Protein AF-S9PR96-F1 (afdb_monomer_lite)

InterPro domains:
  IPR018858 Protein of unknown function DUF2458 [PF10454] (57-186)

Sequence (207 aa):
MDETVAKLLRELEGSSNSFSTTKETSNDKNSSKTFTTELESSINNQKAAQELAFIESIQSYPAALRYVFSLQAKNPERLRKVKKLKAMQERQERDWFMERQRLIHHHQSKNKIKSLLTPLSTSRNHASSVDLPPSTDVNTLSEGDRELQEALSEFDKKIVLLTERMYSDQRKALSDMHIPLFLIPSSEPLTEEQSKLIQLLQDLFNE

Secondary structure (DSSP, 8-state):
--HHHHHHHHHHTTS---------------------TTHHHHHHHHHHHHHHHHHHH--SHHHHHHHHHHHHHH-HHHHHHHHHHHHHHHHHHHHHHHHHHHHHHHHHHHHHHHHHHHHHHHHTT-SS--------------HHHHHHHHHHHHHHHHHHHHHHHHHHHHHHHHHHTT-TTSSS---SSPPHHHHHHHHHHHHHT--

Structure (mmCIF, N/CA/C/O backbone):
data_AF-S9PR96-F1
#
_entry.id   AF-S9PR96-F1
#
loop_
_atom_site.group_PDB
_atom_site.id
_atom_site.type_symbol
_atom_site.label_atom_id
_atom_site.label_alt_id
_atom_site.label_comp_id
_atom_site.label_asym_id
_atom_site.label_entity_id
_atom_site.label_seq_id
_atom_site.pdbx_PDB_ins_code
_atom_site.Cartn_x
_atom_site.Cartn_y
_atom_site.Cartn_z
_atom_site.occupancy
_atom_site.B_iso_or_equiv
_atom_site.auth_seq_id
_atom_site.auth_comp_id
_atom_site.auth_asym_id
_atom_site.auth_atom_id
_atom_site.pdbx_PDB_model_num
ATOM 1 N N . MET A 1 1 ? 17.338 2.176 34.580 1.00 49.56 1 MET A N 1
ATOM 2 C CA . MET A 1 1 ? 15.955 2.088 35.086 1.00 49.56 1 MET A CA 1
ATOM 3 C C . MET A 1 1 ? 15.606 3.470 35.571 1.00 49.56 1 MET A C 1
ATOM 5 O O . MET A 1 1 ? 16.217 3.927 36.528 1.00 49.56 1 MET A O 1
ATOM 9 N N . ASP A 1 2 ? 14.746 4.149 34.824 1.00 57.69 2 ASP A N 1
ATOM 10 C CA . ASP A 1 2 ? 14.516 5.580 34.981 1.00 57.69 2 ASP A CA 1
ATOM 11 C C . ASP A 1 2 ? 13.725 5.862 36.260 1.00 57.69 2 ASP A C 1
ATOM 13 O O . ASP A 1 2 ? 12.694 5.241 36.529 1.00 57.69 2 ASP A O 1
ATOM 17 N N . GLU A 1 3 ? 14.225 6.803 37.064 1.00 62.91 3 GLU A N 1
ATOM 18 C CA . GLU A 1 3 ? 13.653 7.205 38.358 1.00 62.91 3 GLU A CA 1
ATOM 19 C C . GLU A 1 3 ? 12.184 7.650 38.253 1.00 62.91 3 GLU A C 1
ATOM 21 O O . GLU A 1 3 ? 11.434 7.599 39.228 1.00 62.91 3 GLU A O 1
ATOM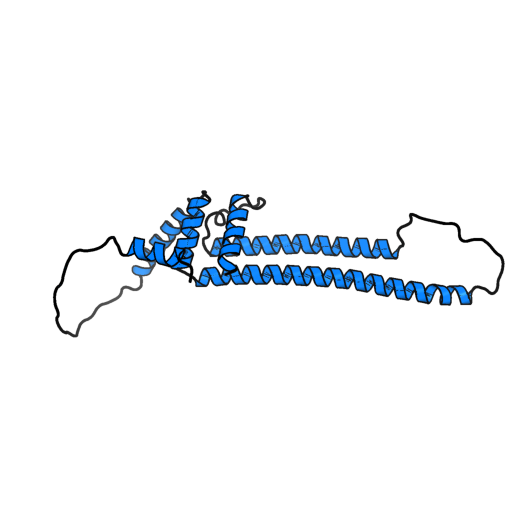 26 N N . THR A 1 4 ? 11.749 8.029 37.052 1.00 69.06 4 THR A N 1
ATOM 27 C CA . THR A 1 4 ? 10.370 8.389 36.712 1.00 69.06 4 THR A CA 1
ATOM 28 C C . THR A 1 4 ? 9.408 7.207 36.831 1.00 69.06 4 THR A C 1
ATOM 30 O O . THR A 1 4 ? 8.313 7.364 37.371 1.00 69.06 4 THR A O 1
ATOM 33 N N . VAL A 1 5 ? 9.827 6.007 36.417 1.00 67.88 5 VAL A N 1
ATOM 34 C CA . VAL A 1 5 ? 9.011 4.783 36.495 1.00 67.88 5 VAL A CA 1
ATOM 35 C C . VAL A 1 5 ? 8.870 4.324 37.947 1.00 67.88 5 VAL A C 1
ATOM 37 O O . VAL A 1 5 ? 7.782 3.951 38.385 1.00 67.88 5 VAL A O 1
ATOM 40 N N . ALA A 1 6 ? 9.945 4.432 38.733 1.00 71.25 6 ALA A N 1
ATOM 41 C CA . ALA A 1 6 ? 9.921 4.101 40.157 1.00 71.25 6 ALA A CA 1
ATOM 42 C C . ALA A 1 6 ? 9.031 5.062 40.970 1.00 71.25 6 ALA A C 1
ATOM 44 O O . ALA A 1 6 ? 8.424 4.655 41.963 1.00 71.25 6 ALA A O 1
ATOM 45 N N . LYS A 1 7 ? 8.922 6.327 40.541 1.00 76.50 7 LYS A N 1
ATOM 46 C CA . LYS A 1 7 ? 8.065 7.328 41.185 1.00 76.50 7 LYS A CA 1
ATOM 47 C C . LYS A 1 7 ? 6.576 7.075 40.917 1.00 76.50 7 LYS A C 1
ATOM 49 O O . LYS A 1 7 ? 5.789 7.159 41.853 1.00 76.50 7 LYS A O 1
ATOM 54 N N . LEU A 1 8 ? 6.220 6.671 39.694 1.00 64.44 8 LEU A N 1
ATOM 55 C CA . LEU A 1 8 ? 4.844 6.313 39.315 1.00 64.44 8 LEU A CA 1
ATOM 56 C C . LEU A 1 8 ? 4.346 5.035 40.007 1.00 64.44 8 LEU A C 1
ATOM 58 O O . LEU A 1 8 ? 3.200 4.983 40.446 1.00 64.44 8 LEU A O 1
ATOM 62 N N . LEU A 1 9 ? 5.205 4.021 40.168 1.00 68.75 9 LEU A N 1
ATOM 63 C CA . LEU A 1 9 ? 4.842 2.795 40.894 1.00 68.75 9 LEU A CA 1
ATOM 64 C C . LEU A 1 9 ? 4.630 3.048 42.393 1.00 68.75 9 LEU A C 1
ATOM 66 O O . LEU A 1 9 ? 3.687 2.525 42.980 1.00 68.75 9 LEU A O 1
ATOM 70 N N . ARG A 1 10 ? 5.445 3.917 43.003 1.00 69.81 10 ARG A N 1
ATOM 71 C CA . ARG A 1 10 ? 5.301 4.278 44.422 1.00 69.81 10 ARG A CA 1
ATOM 72 C C . ARG A 1 10 ? 4.048 5.118 44.700 1.00 69.81 10 ARG A C 1
ATOM 74 O O . ARG A 1 10 ? 3.505 5.051 45.798 1.00 69.81 10 ARG A O 1
ATOM 81 N N . GLU A 1 11 ? 3.581 5.889 43.720 1.00 65.19 11 GLU A N 1
ATOM 82 C CA . GLU A 1 11 ? 2.345 6.676 43.826 1.00 65.19 11 GLU A CA 1
ATOM 83 C C . GLU A 1 11 ? 1.081 5.798 43.721 1.00 65.19 11 GLU A C 1
ATOM 85 O O . GLU A 1 11 ? 0.052 6.130 44.305 1.00 65.19 11 GLU A O 1
ATOM 90 N N . LEU A 1 12 ? 1.177 4.628 43.074 1.00 57.06 12 LEU A N 1
ATOM 91 C CA . LEU A 1 12 ? 0.084 3.651 42.960 1.00 57.06 12 LEU A CA 1
ATOM 92 C C . LEU A 1 12 ? -0.055 2.724 44.180 1.00 57.06 12 LEU A C 1
ATOM 94 O O . LEU A 1 12 ? -1.158 2.270 44.473 1.00 57.06 12 LEU A O 1
ATOM 98 N N . GLU A 1 13 ? 1.020 2.471 44.930 1.00 60.75 13 GLU A N 1
ATOM 99 C CA . GLU A 1 13 ? 0.985 1.601 46.122 1.00 60.75 13 GLU A CA 1
ATOM 100 C C . GLU A 1 13 ? 0.510 2.320 47.403 1.00 60.75 13 GLU A C 1
ATOM 102 O O . GLU A 1 13 ? 0.210 1.679 48.410 1.00 60.75 13 GLU A O 1
ATOM 107 N N . GLY A 1 14 ? 0.396 3.654 47.383 1.00 47.56 14 GLY A N 1
ATOM 108 C CA . GLY A 1 14 ? 0.019 4.464 48.548 1.00 47.56 14 GLY A CA 1
ATOM 109 C C . GLY A 1 14 ? -1.482 4.534 48.864 1.00 47.56 14 GLY A C 1
ATOM 110 O O . GLY A 1 14 ? -1.855 5.155 49.859 1.00 47.56 14 GLY A O 1
ATOM 111 N N . SER A 1 15 ? -2.358 3.933 48.049 1.00 50.75 15 SER A N 1
ATOM 112 C CA . SER A 1 15 ? -3.813 4.106 48.179 1.00 50.75 15 SER A CA 1
ATOM 113 C C . SER A 1 15 ? -4.595 2.794 48.119 1.00 50.75 15 SER A C 1
ATOM 115 O O . SER A 1 15 ? -5.467 2.612 47.280 1.00 50.75 15 SER A O 1
ATOM 117 N N . SER A 1 16 ? -4.316 1.869 49.038 1.00 48.72 16 SER A N 1
ATOM 118 C CA . SER A 1 16 ? -5.297 0.842 49.419 1.00 48.72 16 SER A CA 1
ATOM 119 C C . SER A 1 16 ? -4.831 0.076 50.649 1.00 48.72 16 SER A C 1
ATOM 121 O O . SER A 1 16 ? -4.089 -0.897 50.548 1.00 48.72 16 SER A O 1
ATOM 123 N N . ASN A 1 17 ? -5.310 0.492 51.819 1.00 41.50 17 ASN A N 1
ATOM 124 C CA . ASN A 1 17 ? -5.303 -0.352 53.004 1.00 41.50 17 ASN A CA 1
ATOM 125 C C . ASN A 1 17 ? -6.713 -0.345 53.605 1.00 41.50 17 ASN A C 1
ATOM 127 O O . ASN A 1 17 ? -7.148 0.667 54.150 1.00 41.50 17 ASN A O 1
ATOM 131 N N . SER A 1 18 ? -7.448 -1.451 53.467 1.00 43.03 18 SER A N 1
ATOM 132 C CA . SER A 1 18 ? -8.305 -2.012 54.524 1.00 43.03 18 SER A CA 1
ATOM 133 C C . SER A 1 18 ? -9.023 -3.297 54.077 1.00 43.03 18 SER A C 1
ATOM 135 O O . SER A 1 18 ? -9.619 -3.360 53.008 1.00 43.03 18 SER A O 1
ATOM 137 N N . PHE A 1 19 ? -9.017 -4.265 55.004 1.00 35.94 19 PHE A N 1
ATOM 138 C CA . PHE A 1 19 ? -10.027 -5.310 55.249 1.00 35.94 19 PHE A CA 1
ATOM 139 C C . PHE A 1 19 ? -9.807 -6.768 54.767 1.00 35.94 19 PHE A C 1
ATOM 141 O O . PHE A 1 19 ? -10.351 -7.238 53.777 1.00 35.94 19 PHE A O 1
ATOM 148 N N . SER A 1 20 ? -9.003 -7.488 55.558 1.00 39.06 20 SER A N 1
ATOM 149 C CA . SER A 1 20 ? -9.283 -8.737 56.306 1.00 39.06 20 SER A CA 1
ATOM 150 C C . SER A 1 20 ? -10.309 -9.803 55.833 1.00 39.06 20 SER A C 1
ATOM 152 O O . SER A 1 20 ? -11.516 -9.610 55.918 1.00 39.06 20 SER A O 1
ATOM 154 N N . THR A 1 21 ? -9.754 -10.993 55.534 1.00 37.19 21 THR A N 1
ATOM 155 C CA . THR A 1 21 ? -10.028 -12.364 56.066 1.00 37.19 21 THR A CA 1
ATOM 156 C C . THR A 1 21 ? -11.445 -12.983 56.082 1.00 37.19 21 THR A C 1
ATOM 158 O O . THR A 1 21 ? -12.314 -12.514 56.806 1.00 37.19 21 THR A O 1
ATOM 161 N N . THR A 1 22 ? -11.618 -14.192 55.500 1.00 37.53 22 THR A N 1
ATOM 162 C CA . THR A 1 22 ? -11.829 -15.488 56.226 1.00 37.53 22 THR A CA 1
ATOM 163 C C . THR A 1 22 ? -12.105 -16.727 55.328 1.00 37.53 22 THR A C 1
ATOM 165 O O . THR A 1 22 ? -12.918 -16.676 54.418 1.00 37.53 22 THR A O 1
ATOM 168 N N . LYS A 1 23 ? -11.448 -17.844 55.709 1.00 39.06 23 LYS A N 1
ATOM 169 C CA . LYS A 1 23 ? -11.847 -19.281 55.769 1.00 39.06 23 LYS A CA 1
ATOM 170 C C . LYS A 1 23 ? -12.203 -20.151 54.536 1.00 39.06 23 LYS A C 1
ATOM 172 O O . LYS A 1 23 ? -13.241 -20.006 53.911 1.00 39.06 23 LYS A O 1
ATOM 177 N N . GLU A 1 24 ? -11.350 -21.174 54.357 1.00 39.00 24 GLU A N 1
ATOM 178 C CA . GLU A 1 24 ? -11.602 -22.638 54.262 1.00 39.00 24 GLU A CA 1
ATOM 179 C C . GLU A 1 24 ? -13.045 -23.170 54.101 1.00 39.00 24 GLU A C 1
ATOM 181 O O . GLU A 1 24 ? -13.889 -22.911 54.954 1.00 39.00 24 GLU A O 1
ATOM 186 N N . THR A 1 25 ? -13.283 -24.096 53.151 1.00 34.09 25 THR A N 1
ATOM 187 C CA . THR A 1 25 ? -13.406 -25.569 53.379 1.00 34.09 25 THR A CA 1
ATOM 188 C C . THR A 1 25 ? -13.900 -26.355 52.137 1.00 34.09 25 THR A C 1
ATOM 190 O O . THR A 1 25 ? -14.785 -25.917 51.416 1.00 34.09 25 THR A O 1
ATOM 193 N N . SER A 1 26 ? -13.259 -27.517 51.925 1.00 40.31 26 SER A N 1
ATOM 194 C CA . SER A 1 26 ? -13.697 -28.837 51.395 1.00 40.31 26 SER A CA 1
ATOM 195 C C . SER A 1 26 ? -14.804 -29.041 50.333 1.00 40.31 26 SER A C 1
ATOM 197 O O . SER A 1 26 ? -15.919 -28.566 50.486 1.00 40.31 26 SER A O 1
ATOM 199 N N . ASN A 1 27 ? -14.481 -29.952 49.392 1.00 39.53 27 ASN A N 1
ATOM 200 C CA . ASN A 1 27 ? -15.269 -31.069 48.814 1.00 39.53 27 ASN A CA 1
ATOM 201 C C . ASN A 1 27 ? -16.790 -30.920 48.607 1.00 39.53 27 ASN A C 1
ATOM 203 O O . ASN A 1 27 ? -17.530 -30.797 49.570 1.00 39.53 27 ASN A O 1
ATOM 207 N N . ASP A 1 28 ? -17.278 -31.211 47.39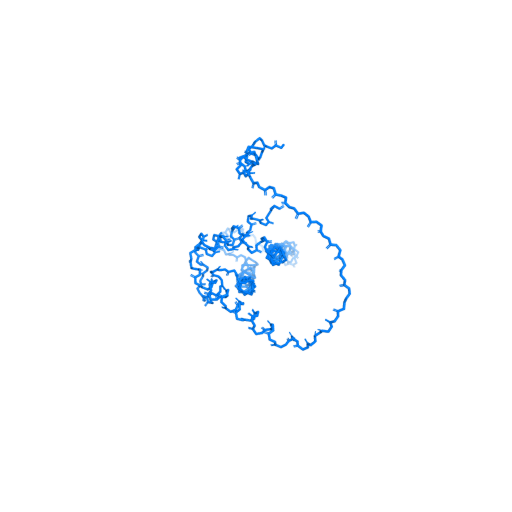3 1.00 37.66 28 ASP A N 1
ATOM 208 C CA . ASP A 1 28 ? -17.798 -32.555 47.082 1.00 37.66 28 ASP A CA 1
ATOM 209 C C . ASP A 1 28 ? -18.222 -32.731 45.615 1.00 37.66 28 ASP A C 1
ATOM 211 O O . ASP A 1 28 ? -18.493 -31.789 44.873 1.00 37.66 28 ASP A O 1
ATOM 215 N N . LYS A 1 29 ? -18.243 -34.005 45.214 1.00 49.66 29 LYS A N 1
ATOM 216 C CA . LYS A 1 29 ? -18.718 -34.531 43.933 1.00 49.66 29 LYS A CA 1
ATOM 217 C C . LYS A 1 29 ? -20.237 -34.397 43.772 1.00 49.66 29 LYS A C 1
ATOM 219 O O . LYS A 1 29 ? -20.983 -34.631 44.715 1.00 49.66 29 LYS A O 1
ATOM 224 N N . ASN A 1 30 ? -20.626 -34.271 42.501 1.00 37.12 30 ASN A N 1
ATOM 225 C CA . ASN A 1 30 ? -21.807 -34.812 41.811 1.00 37.12 30 ASN A CA 1
ATOM 226 C C . ASN A 1 30 ? -22.787 -33.791 41.230 1.00 37.12 30 ASN A C 1
ATOM 228 O O . ASN A 1 30 ? -23.223 -32.846 41.872 1.00 37.12 30 ASN A O 1
ATOM 232 N N . SER A 1 31 ? -23.270 -34.202 40.055 1.00 38.41 31 SER A N 1
ATOM 233 C CA . SER A 1 31 ? -24.625 -34.018 39.539 1.00 38.41 31 SER A CA 1
ATOM 234 C C . SER A 1 31 ? -24.772 -33.026 38.384 1.00 38.41 31 SER A C 1
ATOM 236 O O . SER A 1 31 ? -24.768 -31.816 38.554 1.00 38.41 31 SER A O 1
ATOM 238 N N . SER A 1 32 ? -24.958 -33.630 37.207 1.00 46.44 32 SER A N 1
ATOM 239 C CA . SER A 1 32 ? -26.066 -33.384 36.277 1.00 46.44 32 SER A CA 1
ATOM 240 C C . SER A 1 32 ? -26.413 -31.934 35.935 1.00 46.44 32 SER A C 1
ATOM 242 O O . SER A 1 32 ? -26.979 -31.245 36.776 1.00 46.44 32 SER A O 1
ATOM 244 N N . LYS A 1 33 ? -26.260 -31.548 34.656 1.00 42.38 33 LYS A N 1
ATOM 245 C CA . LYS A 1 33 ? -27.248 -30.759 33.877 1.00 42.38 33 LYS A CA 1
ATOM 246 C C . LYS A 1 33 ? -26.708 -30.432 32.472 1.00 42.38 33 LYS A C 1
ATOM 248 O O . LYS A 1 33 ? -25.585 -29.976 32.339 1.00 42.38 33 LYS A O 1
ATOM 253 N N . THR A 1 34 ? -27.336 -30.962 31.418 1.00 37.72 34 THR A N 1
ATOM 254 C CA . THR A 1 34 ? -28.366 -30.331 30.552 1.00 37.72 34 THR A CA 1
ATOM 255 C C . THR A 1 34 ? -27.834 -29.295 29.565 1.00 37.72 34 THR A C 1
ATOM 257 O O . THR A 1 34 ? -27.318 -28.269 29.979 1.00 37.72 34 THR A O 1
ATOM 260 N N . PHE A 1 35 ? -28.089 -29.543 28.273 1.00 48.22 35 PHE A N 1
ATOM 261 C CA . PHE A 1 35 ? -28.713 -28.598 27.334 1.00 48.22 35 PHE A CA 1
ATOM 262 C C . PHE A 1 35 ? -28.581 -27.101 27.688 1.00 48.22 35 PHE A C 1
ATOM 264 O O . PHE A 1 35 ? -29.514 -26.516 28.230 1.00 48.22 35 PHE A O 1
ATOM 271 N N . THR A 1 36 ? -27.460 -26.465 27.343 1.00 44.62 36 THR A N 1
ATOM 272 C CA . THR A 1 36 ? -27.313 -24.992 27.391 1.00 44.62 36 THR A CA 1
ATOM 273 C C . THR A 1 36 ? -26.415 -24.445 26.277 1.00 44.62 36 THR A C 1
ATOM 275 O O . THR A 1 36 ? -25.766 -23.424 26.454 1.00 44.62 36 THR A O 1
ATOM 278 N N . THR A 1 37 ? -26.353 -25.082 25.106 1.00 48.81 37 THR A N 1
ATOM 279 C CA . THR A 1 37 ? -25.471 -24.603 24.020 1.00 48.81 37 THR A CA 1
ATOM 280 C C . THR A 1 37 ? -26.139 -23.607 23.062 1.00 48.81 37 THR A C 1
ATOM 282 O O . THR A 1 37 ? -25.432 -22.913 22.342 1.00 48.81 37 THR A O 1
ATOM 285 N N . GLU A 1 38 ? -27.472 -23.468 23.071 1.00 43.00 38 GLU A N 1
ATOM 286 C CA . GLU A 1 38 ? -28.188 -22.560 22.147 1.00 43.00 38 GLU A CA 1
ATOM 287 C C . GLU A 1 38 ? -28.595 -21.201 22.750 1.00 43.00 38 GLU A C 1
ATOM 289 O O . GLU A 1 38 ? -28.851 -20.251 22.009 1.00 43.00 38 GLU A O 1
ATOM 294 N N . LEU A 1 39 ? -28.634 -21.055 24.082 1.00 44.91 39 LEU A N 1
ATOM 295 C CA . LEU A 1 39 ? -28.999 -19.774 24.710 1.00 44.91 39 LEU A CA 1
ATOM 296 C C . LEU A 1 39 ? -27.793 -18.849 24.943 1.00 44.91 39 LEU A C 1
ATOM 298 O O . LEU A 1 39 ? -27.937 -17.627 24.889 1.00 44.91 39 LEU A O 1
ATOM 302 N N . GLU A 1 40 ? -26.596 -19.405 25.156 1.00 39.81 40 GLU A N 1
ATOM 303 C CA . GLU A 1 40 ? -25.382 -18.606 25.372 1.00 39.81 40 GLU A CA 1
ATOM 304 C C . GLU A 1 40 ? -24.905 -17.908 24.091 1.00 39.81 40 GLU A C 1
ATOM 306 O O . GLU A 1 40 ? -24.445 -16.768 24.153 1.00 39.81 40 GLU A O 1
ATOM 311 N N . SER A 1 41 ? -25.097 -18.518 22.914 1.00 49.97 41 SER A N 1
ATOM 312 C CA . SER A 1 41 ? -24.781 -17.886 21.625 1.00 49.97 41 SER A CA 1
ATOM 313 C C . SER A 1 41 ? -25.608 -16.620 21.379 1.00 49.97 41 SER A C 1
ATOM 315 O O . SER A 1 41 ? -25.087 -15.637 20.856 1.00 49.97 41 SER A O 1
ATOM 317 N N . SER A 1 42 ? -26.874 -16.599 21.807 1.00 43.72 42 SER A N 1
ATOM 318 C CA . SER A 1 42 ? -27.762 -15.441 21.629 1.00 43.72 42 SER A CA 1
ATOM 319 C C . SER A 1 42 ? -27.408 -14.265 22.545 1.00 43.72 42 SER A C 1
ATOM 321 O O . SER A 1 42 ? -27.445 -13.117 22.103 1.00 43.72 42 SER A O 1
ATOM 323 N N . ILE A 1 43 ? -26.997 -14.523 23.792 1.00 51.06 43 ILE A N 1
ATOM 324 C CA . ILE A 1 43 ? -26.583 -13.466 24.736 1.00 51.06 43 ILE A CA 1
ATOM 325 C C . ILE A 1 43 ? -25.226 -12.875 24.324 1.00 51.06 43 ILE A C 1
ATOM 327 O O . ILE A 1 43 ? -25.025 -11.660 24.382 1.00 51.06 43 ILE A O 1
ATOM 331 N N . ASN A 1 44 ? -24.306 -13.715 23.842 1.00 54.62 44 ASN A N 1
ATOM 332 C CA . ASN A 1 44 ? -22.998 -13.259 23.376 1.00 54.62 44 ASN A CA 1
ATOM 333 C C . ASN A 1 44 ? -23.108 -12.419 22.089 1.00 54.62 44 ASN A C 1
ATOM 335 O O . ASN A 1 44 ? -22.432 -11.401 21.954 1.00 54.62 44 ASN A O 1
ATOM 339 N N . ASN A 1 45 ? -24.028 -12.781 21.186 1.00 56.84 45 ASN A N 1
ATOM 340 C CA . ASN A 1 45 ? -24.302 -12.014 19.968 1.00 56.84 45 ASN A CA 1
ATOM 341 C C . ASN A 1 45 ? -24.964 -10.656 20.253 1.00 56.84 45 ASN A C 1
ATOM 343 O O . ASN A 1 45 ? -24.636 -9.673 19.592 1.00 56.84 45 ASN A O 1
ATOM 347 N N . GLN A 1 46 ? -25.842 -10.559 21.259 1.00 57.56 46 GLN A N 1
ATOM 348 C CA . GLN A 1 46 ? -26.415 -9.272 21.678 1.00 57.56 46 GLN A CA 1
ATOM 349 C C . GLN A 1 46 ? -25.367 -8.349 22.311 1.00 57.56 46 GLN A C 1
ATOM 351 O O . GLN A 1 46 ? -25.356 -7.151 22.029 1.00 57.56 46 GLN A O 1
ATOM 356 N N . LYS A 1 47 ? -24.450 -8.900 23.115 1.00 60.59 47 LYS A N 1
ATOM 357 C CA . LYS A 1 47 ? -23.343 -8.136 23.704 1.00 60.59 47 LYS A CA 1
ATOM 358 C C . LYS A 1 47 ? -22.363 -7.637 22.639 1.00 60.59 47 LYS A C 1
ATOM 360 O O . LYS A 1 47 ? -21.970 -6.476 22.683 1.00 60.59 47 LYS A O 1
ATOM 365 N N . ALA A 1 48 ? -22.034 -8.477 21.657 1.00 59.50 48 ALA A N 1
ATOM 366 C CA . ALA A 1 48 ? -21.213 -8.081 20.516 1.00 59.50 48 ALA A CA 1
ATOM 367 C C . ALA A 1 48 ? -21.894 -6.983 19.682 1.00 59.50 48 ALA A C 1
ATOM 369 O O . ALA A 1 48 ? -21.261 -5.985 19.366 1.00 59.50 48 ALA A O 1
ATOM 370 N N . ALA A 1 49 ? -23.193 -7.108 19.391 1.00 61.22 49 ALA A N 1
ATOM 371 C CA . ALA A 1 49 ? -23.942 -6.099 18.639 1.00 61.22 49 ALA A CA 1
ATOM 372 C C . ALA A 1 49 ? -24.032 -4.742 19.365 1.00 61.22 49 ALA A C 1
ATOM 374 O O . ALA A 1 49 ? -23.943 -3.694 18.728 1.00 61.22 49 ALA A O 1
ATOM 375 N N . GLN A 1 50 ? -24.161 -4.740 20.696 1.00 64.31 50 GLN A N 1
ATOM 376 C CA . GLN A 1 50 ? -24.128 -3.510 21.497 1.00 64.31 50 GLN A CA 1
ATOM 377 C C . GLN A 1 50 ? -22.729 -2.887 21.552 1.00 64.31 50 GLN A C 1
ATOM 379 O O . GLN A 1 50 ? -22.599 -1.664 21.512 1.00 64.31 50 GLN A O 1
ATOM 384 N N . GLU A 1 51 ? -21.682 -3.711 21.616 1.00 67.44 51 GLU A N 1
ATOM 385 C CA . GLU A 1 51 ? -20.300 -3.235 21.562 1.00 67.44 51 GLU A CA 1
ATOM 386 C C . GLU A 1 51 ? -20.000 -2.611 20.190 1.00 67.44 51 GLU A C 1
ATOM 388 O O . GLU A 1 51 ? -19.424 -1.531 20.136 1.00 67.44 51 GLU A O 1
ATOM 393 N N . LEU A 1 52 ? -20.488 -3.201 19.095 1.00 64.06 52 LEU A N 1
ATOM 394 C CA . LEU A 1 52 ? -20.389 -2.633 17.744 1.00 64.06 52 LEU A CA 1
ATOM 395 C C . LEU A 1 52 ? -21.088 -1.278 17.623 1.00 64.06 52 LEU A C 1
ATOM 397 O O . LEU A 1 52 ? -20.465 -0.317 17.181 1.00 64.06 52 LEU A O 1
ATOM 401 N N . ALA A 1 53 ? -22.332 -1.173 18.096 1.00 67.75 53 ALA A N 1
ATOM 402 C CA . ALA A 1 53 ? -23.078 0.085 18.079 1.00 67.75 53 ALA A CA 1
ATOM 403 C C . ALA A 1 53 ? -22.378 1.187 18.898 1.00 67.75 53 ALA A C 1
ATOM 405 O O . ALA A 1 53 ? -22.382 2.360 18.521 1.00 67.75 53 ALA A O 1
ATOM 406 N N . PHE A 1 54 ? -21.727 0.815 20.004 1.00 72.94 54 PHE A N 1
ATOM 407 C CA . PHE A 1 54 ? -20.906 1.740 20.778 1.00 72.94 54 PHE A CA 1
ATOM 408 C C . PHE A 1 54 ? -19.660 2.179 20.000 1.00 72.94 54 PHE A C 1
ATOM 410 O O . PHE A 1 54 ? -19.371 3.372 19.949 1.00 72.94 54 PHE A O 1
ATOM 417 N N . ILE A 1 55 ? -18.945 1.256 19.356 1.00 72.81 55 ILE A N 1
ATOM 418 C CA . ILE A 1 55 ? -17.724 1.562 18.595 1.00 72.81 55 ILE A CA 1
ATOM 419 C C . ILE A 1 55 ? -18.035 2.443 17.376 1.00 72.81 55 ILE A C 1
ATOM 421 O O . ILE A 1 55 ? -17.280 3.370 17.089 1.00 72.81 55 ILE A O 1
ATOM 425 N N . GLU A 1 56 ? -19.162 2.215 16.700 1.00 72.12 56 GLU A N 1
ATOM 426 C CA . GLU A 1 56 ? -19.632 3.046 15.581 1.00 72.12 56 GLU A CA 1
ATOM 427 C C . GLU A 1 56 ? -19.985 4.477 16.012 1.00 72.12 56 GLU A C 1
ATOM 429 O O . GLU A 1 56 ? -19.803 5.422 15.243 1.00 72.12 56 GLU A O 1
ATOM 434 N N . SER A 1 57 ? -20.429 4.663 17.261 1.00 75.88 57 SER A N 1
ATOM 435 C CA . SER A 1 57 ? -20.719 5.990 17.819 1.00 75.88 57 SER A CA 1
ATOM 436 C C . SER A 1 57 ? -19.461 6.799 18.170 1.00 75.88 57 SER A C 1
ATOM 438 O O . SER A 1 57 ? -19.535 8.015 18.370 1.00 75.88 57 SER A O 1
ATOM 440 N N . ILE A 1 58 ? -18.288 6.154 18.226 1.00 76.06 58 ILE A N 1
ATOM 441 C CA . ILE A 1 58 ? -17.016 6.819 18.515 1.00 76.06 58 ILE A CA 1
ATOM 442 C C . ILE A 1 58 ? -16.527 7.535 17.252 1.00 76.06 58 ILE A C 1
ATOM 444 O O . ILE A 1 58 ? -15.808 6.978 16.424 1.00 76.06 58 ILE A O 1
ATOM 448 N N . GLN A 1 59 ? -16.897 8.809 17.141 1.00 74.19 59 GLN A N 1
ATOM 449 C CA . GLN A 1 59 ? -16.437 9.708 16.075 1.00 74.19 59 GLN A CA 1
ATOM 450 C C . GLN A 1 59 ? -15.301 10.641 16.513 1.00 74.19 59 GLN A C 1
ATOM 452 O O . GLN A 1 59 ? -14.772 11.382 15.699 1.00 74.19 59 GLN A O 1
ATOM 457 N N . SER A 1 60 ? -14.923 10.623 17.795 1.00 82.19 60 SER A N 1
ATOM 458 C CA . SER A 1 60 ? -13.903 11.518 18.349 1.00 82.19 60 SER A CA 1
ATOM 459 C C . SER A 1 60 ? -12.567 10.801 18.537 1.00 82.19 60 SER A C 1
ATOM 461 O O . SER A 1 60 ? -12.499 9.770 19.215 1.00 82.19 60 SER A O 1
ATOM 463 N N . TYR A 1 61 ? -11.489 11.392 18.015 1.00 78.44 61 TYR A N 1
ATOM 464 C CA . TYR A 1 61 ? -10.115 10.904 18.165 1.00 78.44 61 TYR A CA 1
ATOM 465 C C . TYR A 1 61 ? -9.718 10.449 19.594 1.00 78.44 61 TYR A C 1
ATOM 467 O O . TYR A 1 61 ? -9.334 9.290 19.757 1.00 78.44 61 TYR A O 1
ATOM 475 N N . PRO A 1 62 ? -9.839 11.257 20.670 1.00 80.38 62 PRO A N 1
ATOM 476 C CA . PRO A 1 62 ? -9.457 10.833 22.025 1.00 80.38 62 PRO A CA 1
ATOM 477 C C . PRO A 1 62 ? -10.254 9.633 22.561 1.00 80.38 62 PRO A C 1
ATOM 479 O O . PRO A 1 62 ? -9.731 8.856 23.363 1.00 80.38 62 PRO A O 1
ATOM 482 N N . ALA A 1 63 ? -11.503 9.450 22.128 1.00 81.06 63 ALA A N 1
ATOM 483 C CA . ALA A 1 63 ? -12.296 8.277 22.487 1.00 81.06 63 ALA A CA 1
ATOM 484 C C . ALA A 1 63 ? -11.842 7.034 21.702 1.00 81.06 63 ALA A C 1
ATOM 486 O O . ALA A 1 63 ? -11.722 5.954 22.287 1.00 81.06 63 ALA A O 1
ATOM 487 N N . ALA A 1 64 ? -11.487 7.201 20.422 1.00 81.25 64 ALA A N 1
ATOM 488 C CA . ALA A 1 64 ? -10.886 6.145 19.612 1.00 81.25 64 ALA A CA 1
ATOM 489 C C . ALA A 1 64 ? -9.565 5.648 20.219 1.00 81.25 64 ALA A C 1
ATOM 491 O O . ALA A 1 64 ? -9.332 4.443 20.289 1.00 81.25 64 ALA A O 1
ATOM 492 N N . LEU A 1 65 ? -8.745 6.557 20.754 1.00 81.31 65 LEU A N 1
ATOM 493 C CA . LEU A 1 65 ? -7.501 6.205 21.438 1.00 81.31 65 LEU A CA 1
ATOM 494 C C . LEU A 1 65 ? -7.721 5.321 22.660 1.00 81.31 65 LEU A C 1
ATOM 496 O O . LEU A 1 65 ? -7.117 4.255 22.773 1.00 81.31 65 LEU A O 1
ATOM 500 N N . ARG A 1 66 ? -8.610 5.736 23.567 1.00 83.56 66 ARG A N 1
ATOM 501 C CA . ARG A 1 66 ? -8.937 4.945 24.764 1.00 83.56 66 ARG A CA 1
ATOM 502 C C . ARG A 1 66 ? -9.429 3.554 24.382 1.00 83.56 66 ARG A C 1
ATOM 504 O O . ARG A 1 66 ? -9.053 2.573 25.022 1.00 83.56 66 ARG A O 1
ATOM 511 N N . TYR A 1 67 ? -10.224 3.470 23.316 1.00 82.81 67 TYR A N 1
ATOM 512 C CA . TYR A 1 67 ? -10.679 2.196 22.789 1.00 82.81 67 TYR A CA 1
ATOM 513 C C . TYR A 1 67 ? -9.513 1.342 22.283 1.00 82.81 67 TYR A C 1
ATOM 515 O O . TYR A 1 67 ? -9.402 0.195 22.707 1.00 82.81 67 TYR A O 1
ATOM 523 N N . VAL A 1 68 ? -8.613 1.887 21.460 1.00 82.06 68 VAL A N 1
ATOM 524 C CA . VAL A 1 68 ? -7.441 1.162 20.939 1.00 82.06 68 VAL A CA 1
ATOM 525 C C . VAL A 1 68 ? -6.559 0.623 22.068 1.00 82.06 68 VAL A C 1
ATOM 527 O O . VAL A 1 68 ? -6.208 -0.554 22.040 1.00 82.06 68 VAL A O 1
ATOM 530 N N . PHE A 1 69 ? -6.273 1.417 23.103 1.00 81.94 69 PHE A N 1
ATOM 531 C CA . PHE A 1 69 ? -5.515 0.941 24.269 1.00 81.94 69 PHE A CA 1
ATOM 532 C C . PHE A 1 69 ? -6.261 -0.151 25.048 1.00 81.94 69 PHE A C 1
ATOM 534 O O . PHE A 1 69 ? -5.671 -1.152 25.455 1.00 81.94 69 PHE A O 1
ATOM 541 N N . SER A 1 70 ? -7.580 -0.016 25.211 1.00 83.50 70 SER A N 1
ATOM 542 C CA . SER A 1 70 ? -8.391 -1.067 25.834 1.00 83.50 70 SER A CA 1
ATOM 543 C C . SER A 1 70 ? -8.428 -2.348 24.988 1.00 83.50 70 SER A C 1
ATOM 545 O O . SER A 1 70 ? -8.411 -3.455 25.527 1.00 83.50 70 SER A O 1
ATOM 547 N N . LEU A 1 71 ? -8.431 -2.210 23.659 1.00 80.25 71 LEU A N 1
ATOM 548 C CA . LEU A 1 71 ? -8.411 -3.312 22.707 1.00 80.25 71 LEU A CA 1
ATOM 549 C C . LEU A 1 71 ? -7.055 -4.017 22.730 1.00 80.25 71 LEU A C 1
ATOM 551 O O . LEU A 1 71 ? -7.022 -5.243 22.686 1.00 80.25 71 LEU A O 1
ATOM 555 N N . GLN A 1 72 ? -5.959 -3.269 22.862 1.00 80.50 72 GLN A N 1
ATOM 556 C CA . GLN A 1 72 ? -4.611 -3.806 23.033 1.00 80.50 72 GLN A CA 1
ATOM 557 C C . GLN A 1 72 ? -4.510 -4.665 24.296 1.00 80.50 72 GLN A C 1
ATOM 559 O O . GLN A 1 72 ? -4.007 -5.785 24.224 1.00 80.50 72 GLN A O 1
ATOM 564 N N . ALA A 1 73 ? -5.032 -4.180 25.426 1.00 81.50 73 ALA A N 1
ATOM 565 C CA . ALA A 1 73 ? -5.030 -4.934 26.679 1.00 81.50 73 ALA A CA 1
ATOM 566 C C . ALA A 1 73 ? -5.871 -6.222 26.593 1.00 81.50 73 ALA A C 1
ATOM 568 O O . ALA A 1 73 ? -5.513 -7.237 27.185 1.00 81.50 73 ALA A O 1
ATOM 569 N N . LYS A 1 74 ? -6.979 -6.196 25.839 1.00 83.81 74 LYS A N 1
ATOM 570 C CA . LYS A 1 74 ? -7.895 -7.338 25.692 1.00 83.81 74 LYS A CA 1
ATOM 571 C C . LYS A 1 74 ? -7.465 -8.347 24.620 1.00 83.81 74 LYS A C 1
ATOM 573 O O . LYS A 1 74 ? -7.720 -9.533 24.780 1.00 83.81 74 LYS A O 1
ATOM 578 N N . ASN A 1 75 ? -6.878 -7.894 23.510 1.00 81.62 75 ASN A N 1
ATOM 579 C CA . ASN A 1 75 ? -6.651 -8.695 22.301 1.00 81.62 75 ASN A CA 1
ATOM 580 C C . ASN A 1 75 ? -5.336 -8.319 21.580 1.00 81.62 75 ASN A C 1
ATOM 582 O O . ASN A 1 75 ? -5.374 -7.719 20.497 1.00 81.62 75 ASN A O 1
ATOM 586 N N . PRO A 1 76 ? -4.161 -8.736 22.091 1.00 81.19 76 PRO A N 1
ATOM 587 C CA . PRO A 1 76 ? -2.871 -8.423 21.465 1.00 81.19 76 PRO A CA 1
ATOM 588 C C . PRO A 1 76 ? -2.696 -9.049 20.066 1.00 81.19 76 PRO A C 1
ATOM 590 O O . PRO A 1 76 ? -1.911 -8.563 19.254 1.00 81.19 76 PRO A O 1
ATOM 593 N N . GLU A 1 77 ? -3.456 -10.097 19.730 1.00 82.81 77 GLU A N 1
ATOM 594 C CA . GLU A 1 77 ? -3.407 -10.747 18.410 1.00 82.81 77 GLU A CA 1
ATOM 595 C C . GLU A 1 77 ? -3.899 -9.849 17.269 1.00 82.81 77 GLU A C 1
ATOM 597 O O . GLU A 1 77 ? -3.361 -9.896 16.159 1.00 82.81 77 GLU A O 1
ATOM 602 N N . ARG A 1 78 ? -4.908 -9.002 17.523 1.00 79.12 78 ARG A N 1
ATOM 603 C CA . ARG A 1 78 ? -5.388 -8.034 16.520 1.00 79.12 78 ARG A CA 1
ATOM 604 C C . ARG A 1 78 ? -4.281 -7.034 16.188 1.00 79.12 78 ARG A C 1
ATOM 606 O O . ARG A 1 78 ? -4.054 -6.717 15.026 1.00 79.12 78 ARG A O 1
ATOM 613 N N . LEU A 1 79 ? -3.497 -6.658 17.193 1.00 75.50 79 LEU A N 1
ATOM 614 C CA . LEU A 1 79 ? -2.338 -5.785 17.044 1.00 75.50 79 LEU A CA 1
ATOM 615 C C . LEU A 1 79 ? -1.254 -6.378 16.140 1.00 75.50 79 LEU A C 1
ATOM 617 O O . LEU A 1 79 ? -0.720 -5.695 15.266 1.00 75.50 79 LEU A O 1
ATOM 621 N N . ARG A 1 80 ? -0.966 -7.679 16.287 1.00 81.94 80 A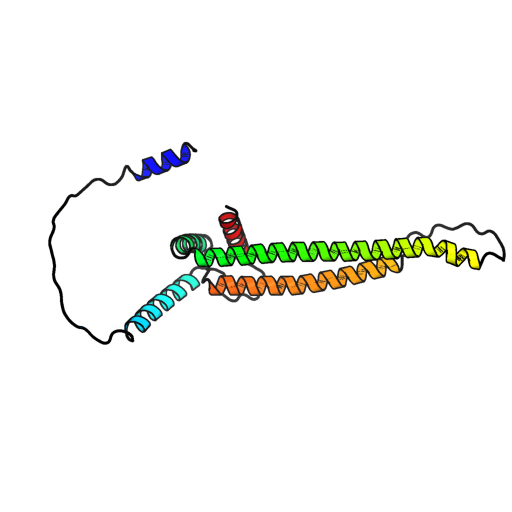RG A N 1
ATOM 622 C CA . ARG A 1 80 ? 0.002 -8.373 15.420 1.00 81.94 80 ARG A CA 1
ATOM 623 C C . ARG A 1 80 ? -0.410 -8.331 13.951 1.00 81.94 80 ARG A C 1
ATOM 625 O O . ARG A 1 80 ? 0.457 -8.248 13.081 1.00 81.94 80 ARG A O 1
ATOM 632 N N . LYS A 1 81 ? -1.715 -8.349 13.659 1.00 83.19 81 LYS A N 1
ATOM 633 C CA . LYS A 1 81 ? -2.223 -8.195 12.288 1.00 83.19 81 LYS A CA 1
ATOM 634 C C . LYS A 1 81 ? -1.950 -6.795 11.740 1.00 83.19 81 LYS A C 1
ATOM 636 O O . LYS A 1 81 ? -1.462 -6.703 10.618 1.00 83.19 81 LYS A O 1
ATOM 641 N N . VAL A 1 82 ? -2.170 -5.735 12.526 1.00 81.25 82 VAL A N 1
ATOM 642 C CA . VAL A 1 82 ? -1.823 -4.357 12.116 1.00 81.25 82 VAL A CA 1
ATOM 643 C C . VAL A 1 82 ? -0.321 -4.237 11.837 1.00 81.25 82 VAL A C 1
ATOM 645 O O . VAL A 1 82 ? 0.072 -3.743 10.781 1.00 81.25 82 VAL A O 1
ATOM 648 N N . LYS A 1 83 ? 0.528 -4.785 12.718 1.00 82.69 83 LYS A N 1
ATOM 649 C CA . LYS A 1 83 ? 1.988 -4.815 12.519 1.00 82.69 83 LYS A CA 1
ATOM 650 C C . LYS A 1 8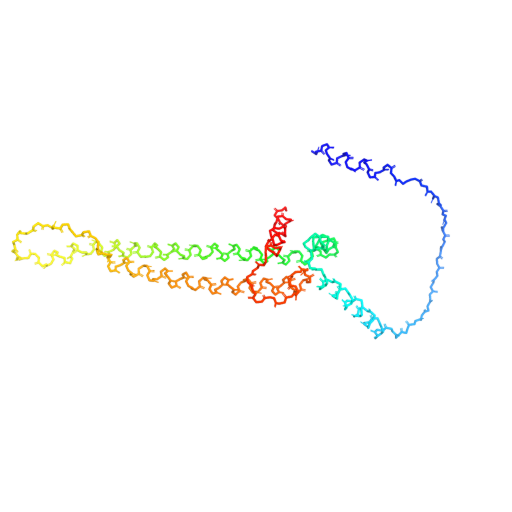3 ? 2.380 -5.543 11.229 1.00 82.69 83 LYS A C 1
ATOM 652 O O . LYS A 1 83 ? 3.224 -5.063 10.477 1.00 82.69 83 LYS A O 1
ATOM 657 N N . LYS A 1 84 ? 1.731 -6.674 10.930 1.00 87.06 84 LYS A N 1
ATOM 658 C CA . LYS A 1 84 ? 1.949 -7.421 9.682 1.00 87.06 84 LYS A CA 1
ATOM 659 C C . LYS A 1 84 ? 1.533 -6.621 8.444 1.00 87.06 84 LYS A C 1
ATOM 661 O O . LYS A 1 84 ? 2.251 -6.663 7.449 1.00 87.06 84 LYS A O 1
ATOM 666 N N . LEU A 1 85 ? 0.412 -5.898 8.497 1.00 85.25 85 LEU A N 1
ATOM 667 C CA . LEU A 1 85 ? -0.039 -5.035 7.397 1.00 85.25 85 LEU A CA 1
ATOM 668 C C . LEU A 1 85 ? 0.962 -3.911 7.116 1.00 85.25 85 LEU A C 1
ATOM 670 O O . LEU A 1 85 ? 1.284 -3.670 5.956 1.00 85.25 85 LEU A O 1
ATOM 674 N N . LYS A 1 86 ? 1.514 -3.292 8.166 1.00 83.88 86 LYS A N 1
ATOM 675 C CA . LYS A 1 86 ? 2.557 -2.266 8.039 1.00 83.88 86 LYS A CA 1
ATOM 676 C C . LYS A 1 86 ? 3.842 -2.828 7.431 1.00 83.88 86 LYS A C 1
ATOM 678 O O . LYS A 1 86 ? 4.328 -2.313 6.432 1.00 83.88 86 LYS A O 1
ATOM 683 N N . ALA A 1 87 ? 4.346 -3.938 7.969 1.00 87.12 87 ALA A N 1
ATOM 684 C CA . ALA A 1 87 ? 5.545 -4.587 7.438 1.00 87.12 87 ALA A CA 1
ATOM 685 C C . ALA A 1 87 ? 5.376 -5.010 5.964 1.00 87.12 87 ALA A C 1
ATOM 687 O O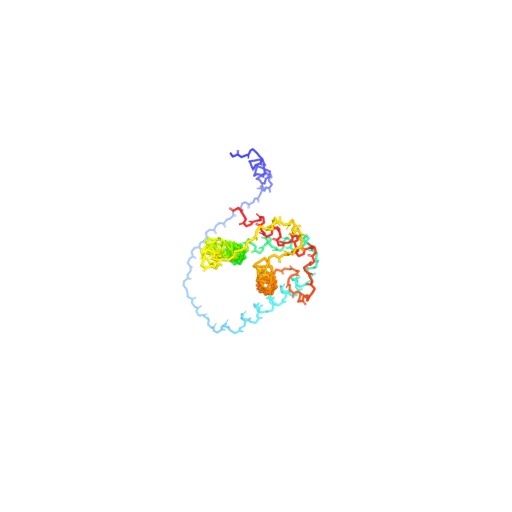 . ALA A 1 87 ? 6.335 -5.003 5.190 1.00 87.12 87 ALA A O 1
ATOM 688 N N . MET A 1 88 ? 4.155 -5.381 5.564 1.00 88.62 88 MET A N 1
ATOM 689 C CA . MET A 1 88 ? 3.820 -5.678 4.174 1.00 88.62 88 MET A CA 1
ATOM 690 C C . MET A 1 88 ? 3.848 -4.420 3.294 1.00 88.62 88 MET A C 1
ATOM 692 O O . MET A 1 88 ? 4.432 -4.484 2.216 1.00 88.62 88 MET A O 1
ATOM 696 N N . GLN A 1 89 ? 3.287 -3.298 3.757 1.00 89.94 89 GLN A N 1
ATOM 697 C CA . GLN A 1 89 ? 3.360 -2.009 3.060 1.00 89.94 89 GLN A CA 1
ATOM 698 C C . GLN A 1 89 ? 4.814 -1.566 2.855 1.00 89.94 89 GLN A C 1
ATOM 700 O O . GLN A 1 89 ? 5.231 -1.340 1.725 1.00 89.94 89 GLN A O 1
ATOM 705 N N . GLU A 1 90 ? 5.621 -1.526 3.917 1.00 89.69 90 GLU A N 1
ATOM 706 C CA . GLU A 1 90 ? 7.031 -1.112 3.832 1.00 89.69 90 GLU A CA 1
ATOM 707 C C . GLU A 1 90 ? 7.840 -2.005 2.882 1.00 89.69 90 GLU A C 1
ATOM 709 O O . GLU A 1 90 ? 8.769 -1.561 2.204 1.00 89.69 90 GLU A O 1
ATOM 714 N N . ARG A 1 91 ? 7.506 -3.301 2.834 1.00 92.19 91 ARG A N 1
ATOM 715 C CA . ARG A 1 91 ? 8.103 -4.229 1.875 1.00 92.19 91 ARG A CA 1
ATOM 716 C C . ARG A 1 91 ? 7.707 -3.876 0.443 1.00 92.19 91 ARG A C 1
ATOM 718 O O . ARG A 1 91 ? 8.589 -3.845 -0.405 1.00 92.19 91 ARG A O 1
ATOM 725 N N . GLN A 1 92 ? 6.428 -3.607 0.186 1.00 91.81 92 GLN A N 1
ATOM 726 C CA . GLN A 1 92 ? 5.947 -3.211 -1.139 1.00 91.81 92 GLN A CA 1
ATOM 727 C C . GLN A 1 92 ? 6.591 -1.902 -1.600 1.00 91.81 92 GLN A C 1
ATOM 729 O O . GLN A 1 92 ? 7.077 -1.842 -2.722 1.00 91.81 92 GLN A O 1
ATOM 734 N N . GLU A 1 93 ? 6.691 -0.902 -0.726 1.00 90.50 93 GLU A N 1
ATOM 735 C CA . GLU A 1 93 ? 7.353 0.371 -1.027 1.00 90.50 93 GLU A CA 1
ATOM 736 C C . GLU A 1 93 ? 8.834 0.176 -1.383 1.00 90.50 93 GLU A C 1
ATOM 738 O O . GLU A 1 93 ? 9.320 0.731 -2.372 1.00 90.50 93 GLU A O 1
ATOM 743 N N . ARG A 1 94 ? 9.550 -0.676 -0.635 1.00 94.38 94 ARG A N 1
ATOM 744 C CA . ARG A 1 94 ? 10.926 -1.065 -0.982 1.00 94.38 94 ARG A CA 1
ATOM 745 C C . ARG A 1 94 ? 11.002 -1.785 -2.322 1.00 94.38 94 ARG A C 1
ATOM 747 O O . ARG A 1 94 ? 11.885 -1.474 -3.119 1.00 94.38 94 ARG A O 1
ATOM 754 N N . ASP A 1 95 ? 10.103 -2.730 -2.576 1.00 93.56 95 ASP A N 1
ATOM 755 C CA . ASP A 1 95 ? 10.071 -3.486 -3.828 1.00 93.56 95 ASP A CA 1
ATOM 756 C C . ASP A 1 95 ? 9.796 -2.550 -5.021 1.00 93.56 95 ASP A C 1
ATOM 758 O O . ASP A 1 95 ? 10.491 -2.628 -6.035 1.00 93.56 95 ASP A O 1
ATOM 762 N N . TRP A 1 96 ? 8.867 -1.597 -4.881 1.00 94.62 96 TRP A N 1
ATOM 763 C CA . TRP A 1 96 ? 8.579 -0.571 -5.887 1.00 94.62 96 TRP A CA 1
ATOM 764 C C . TRP A 1 96 ? 9.771 0.349 -6.134 1.00 94.62 96 TRP A C 1
ATOM 766 O O . TRP A 1 96 ? 10.112 0.617 -7.287 1.00 94.62 96 TRP A O 1
ATOM 776 N N . PHE A 1 97 ? 10.444 0.796 -5.073 1.00 93.69 97 PHE A N 1
ATOM 777 C CA . PHE A 1 97 ? 11.654 1.601 -5.201 1.00 93.69 97 PHE A CA 1
ATOM 778 C C . PHE A 1 97 ? 12.744 0.846 -5.969 1.00 93.69 97 PHE A C 1
ATOM 780 O O . PHE A 1 97 ? 13.318 1.381 -6.918 1.00 93.69 97 PHE A O 1
ATOM 787 N N . MET A 1 98 ? 13.005 -0.410 -5.601 1.00 96.19 98 MET A N 1
ATOM 788 C CA . MET A 1 98 ? 14.013 -1.235 -6.266 1.00 96.19 98 MET A CA 1
ATOM 789 C C . MET A 1 98 ? 13.669 -1.488 -7.734 1.00 96.19 98 MET A C 1
ATOM 791 O O . MET A 1 98 ? 14.556 -1.419 -8.583 1.00 96.19 98 MET A O 1
ATOM 795 N N . GLU A 1 99 ? 12.401 -1.740 -8.053 1.00 93.81 99 GLU A N 1
ATOM 796 C CA . GLU A 1 99 ? 11.957 -1.948 -9.432 1.00 93.81 99 GLU A CA 1
ATOM 797 C C . GLU A 1 99 ? 12.129 -0.685 -10.283 1.00 93.81 99 GLU A C 1
ATOM 799 O O . GLU A 1 99 ? 12.672 -0.740 -11.388 1.00 93.81 99 GLU A O 1
ATOM 804 N N . ARG A 1 100 ? 11.796 0.484 -9.725 1.00 94.25 100 ARG A N 1
ATOM 805 C CA . ARG A 1 100 ? 12.052 1.775 -10.371 1.00 94.25 100 ARG A CA 1
ATOM 806 C C . ARG A 1 100 ? 13.543 1.988 -10.645 1.00 94.25 100 ARG A C 1
ATOM 808 O O . ARG A 1 100 ? 13.912 2.423 -11.734 1.00 94.25 100 ARG A O 1
ATOM 815 N N . GLN A 1 101 ? 14.414 1.651 -9.690 1.00 95.62 101 GLN A N 1
ATOM 816 C CA . GLN A 1 101 ? 15.868 1.737 -9.879 1.00 95.62 101 GLN A CA 1
ATOM 817 C C . GLN A 1 101 ? 16.374 0.767 -10.954 1.00 95.62 101 GLN A C 1
ATOM 819 O O . GLN A 1 101 ? 17.224 1.141 -11.765 1.00 95.62 101 GLN A O 1
ATOM 824 N N . ARG A 1 102 ? 15.836 -0.459 -11.015 1.00 95.12 102 ARG A N 1
ATOM 825 C CA . ARG A 1 102 ? 16.166 -1.423 -12.079 1.00 95.12 102 ARG A CA 1
ATOM 826 C C . ARG A 1 102 ? 15.799 -0.884 -13.453 1.00 95.12 102 ARG A C 1
ATOM 828 O O . ARG A 1 102 ? 16.609 -1.006 -14.370 1.00 95.12 102 ARG A O 1
ATOM 835 N N . LEU A 1 103 ? 14.632 -0.255 -13.586 1.00 93.19 103 LEU A N 1
ATOM 836 C CA . LEU A 1 103 ? 14.185 0.338 -14.845 1.00 93.19 103 LEU A CA 1
ATOM 837 C C . LEU A 1 103 ? 15.138 1.448 -15.316 1.00 93.19 103 LEU A C 1
ATOM 839 O O . LEU A 1 103 ? 15.572 1.451 -16.469 1.00 93.19 103 LEU A O 1
ATOM 843 N N . ILE A 1 104 ? 15.541 2.335 -14.402 1.00 93.44 104 ILE A N 1
ATOM 844 C CA . ILE A 1 104 ? 16.520 3.394 -14.683 1.00 93.44 104 ILE A CA 1
ATOM 845 C C . ILE A 1 104 ? 17.857 2.786 -15.118 1.00 93.44 104 ILE A C 1
ATOM 847 O O . ILE A 1 104 ? 18.400 3.158 -16.159 1.00 93.44 104 ILE A O 1
ATOM 851 N N . HIS A 1 105 ? 18.379 1.823 -14.357 1.00 94.12 105 HIS A N 1
ATOM 852 C CA . HIS A 1 105 ? 19.660 1.192 -14.662 1.00 94.12 105 HIS A CA 1
ATOM 853 C C . HIS A 1 105 ? 19.634 0.443 -16.004 1.00 94.12 105 HIS A C 1
ATOM 855 O O . HIS A 1 105 ? 20.600 0.505 -16.765 1.00 94.12 105 HIS A O 1
ATOM 861 N N . HIS A 1 106 ? 18.522 -0.220 -16.329 1.00 92.44 106 HIS A N 1
ATOM 862 C CA . HIS A 1 106 ? 18.312 -0.898 -17.608 1.00 92.44 106 HIS A CA 1
ATOM 863 C C . HIS A 1 106 ? 18.351 0.076 -18.797 1.00 92.44 106 HIS A C 1
ATOM 865 O O . HIS A 1 106 ? 18.998 -0.197 -19.808 1.00 92.44 106 HIS A O 1
ATOM 871 N N . HIS A 1 107 ? 17.721 1.247 -18.682 1.00 90.44 107 HIS A N 1
ATOM 872 C CA . HIS A 1 107 ? 17.811 2.268 -19.730 1.00 90.44 107 HIS A CA 1
ATOM 873 C C . HIS A 1 107 ? 19.209 2.879 -19.827 1.00 90.44 107 HIS A C 1
ATOM 875 O O . HIS A 1 107 ? 19.729 3.061 -20.928 1.00 90.44 107 HIS A O 1
ATOM 881 N N . GLN A 1 108 ? 19.861 3.139 -18.693 1.00 90.19 108 GLN A N 1
ATOM 882 C CA . GLN A 1 108 ? 21.234 3.640 -18.681 1.00 90.19 108 GLN A CA 1
ATOM 883 C C . GLN A 1 108 ? 22.209 2.656 -19.338 1.00 90.19 108 GLN A C 1
ATOM 885 O O . GLN A 1 108 ? 23.077 3.080 -20.101 1.00 90.19 108 GLN A O 1
ATOM 890 N N . SER A 1 109 ? 22.080 1.350 -19.088 1.00 89.25 109 SER A N 1
ATOM 891 C CA . SER A 1 109 ? 22.923 0.337 -19.731 1.00 89.25 109 SER A CA 1
ATOM 892 C C . SER A 1 109 ? 22.638 0.226 -21.232 1.00 89.25 109 SER A C 1
ATOM 894 O O . SER A 1 109 ? 23.585 0.214 -22.019 1.00 89.25 109 SER A O 1
ATOM 896 N N . LYS A 1 110 ? 21.364 0.260 -21.652 1.00 88.50 110 LYS A N 1
ATOM 897 C CA . LYS A 1 110 ? 20.960 0.322 -23.070 1.00 88.50 110 LYS A CA 1
ATOM 898 C C . LYS A 1 110 ? 21.572 1.539 -23.772 1.00 88.50 110 LYS A C 1
ATOM 900 O O . LYS A 1 110 ? 22.130 1.396 -24.858 1.00 88.50 110 LYS A O 1
ATOM 905 N N . ASN A 1 111 ? 21.532 2.714 -23.145 1.00 86.38 111 ASN A N 1
ATOM 906 C CA . ASN A 1 111 ? 22.100 3.946 -23.699 1.00 86.38 111 ASN A CA 1
ATOM 907 C C . ASN A 1 111 ? 23.631 3.893 -23.784 1.00 86.38 111 ASN A C 1
ATOM 909 O O . ASN A 1 111 ? 24.195 4.284 -24.805 1.00 86.38 111 ASN A O 1
ATOM 913 N N . LYS A 1 112 ? 24.308 3.334 -22.770 1.00 87.62 112 LYS A N 1
ATOM 914 C CA . LYS A 1 112 ? 25.758 3.084 -22.819 1.00 87.62 112 LYS A CA 1
ATOM 915 C C . LYS A 1 112 ? 26.118 2.172 -23.994 1.00 87.62 112 LYS A C 1
ATOM 917 O O . LYS A 1 112 ? 26.993 2.519 -24.779 1.00 87.62 112 LYS A O 1
ATOM 922 N N . ILE A 1 113 ? 25.405 1.061 -24.182 1.00 87.81 113 ILE A N 1
ATOM 923 C CA . ILE A 1 113 ? 25.642 0.146 -25.310 1.00 87.81 113 ILE A CA 1
ATOM 924 C C . ILE A 1 113 ? 25.403 0.853 -26.649 1.00 87.81 113 ILE A C 1
ATOM 926 O O . ILE A 1 113 ? 26.257 0.777 -27.528 1.00 87.81 113 ILE A O 1
ATOM 930 N N . LYS A 1 114 ? 24.293 1.592 -26.792 1.00 85.06 114 LYS A N 1
ATOM 931 C CA . LYS A 1 114 ? 24.019 2.399 -27.992 1.00 85.06 114 LYS A CA 1
ATOM 932 C C . LYS A 1 114 ? 25.183 3.351 -28.287 1.00 85.06 114 LYS A C 1
ATOM 934 O O . LYS A 1 114 ? 25.696 3.320 -29.396 1.00 85.06 114 LYS A O 1
ATOM 939 N N . SER A 1 115 ? 25.665 4.101 -27.291 1.00 84.81 115 SER A N 1
ATOM 940 C CA . SER A 1 115 ? 26.790 5.034 -27.466 1.00 84.81 115 SER A CA 1
ATOM 941 C C . SER A 1 115 ? 28.104 4.364 -27.886 1.00 84.81 115 SER A C 1
ATOM 943 O O . SER A 1 115 ? 28.865 4.964 -28.636 1.00 84.81 115 SER A O 1
ATOM 945 N N . LEU A 1 116 ? 28.358 3.120 -27.459 1.00 86.56 116 LEU A N 1
ATOM 946 C CA . LEU A 1 116 ? 29.538 2.348 -27.871 1.00 86.56 116 LEU A CA 1
ATOM 947 C C . LEU A 1 116 ? 29.402 1.785 -29.295 1.00 86.56 116 LEU A C 1
ATOM 949 O O . LEU A 1 116 ? 30.400 1.621 -29.992 1.00 86.56 116 LEU A O 1
ATOM 953 N N . LEU A 1 117 ? 28.177 1.503 -29.744 1.00 82.25 117 LEU A N 1
ATOM 954 C CA . LEU A 1 117 ? 27.888 0.999 -31.091 1.00 82.25 117 LEU A CA 1
ATOM 955 C C . LEU A 1 117 ? 27.803 2.109 -32.147 1.00 82.25 117 LEU A C 1
ATOM 957 O O . LEU A 1 117 ? 28.063 1.844 -33.323 1.00 82.25 117 LEU A O 1
ATOM 961 N N . THR A 1 118 ? 27.468 3.340 -31.753 1.00 81.69 118 THR A N 1
ATOM 962 C CA . THR A 1 118 ? 27.436 4.504 -32.650 1.00 81.69 118 THR A CA 1
ATOM 963 C C . THR A 1 118 ? 28.748 4.695 -33.428 1.00 81.69 118 THR A C 1
ATOM 965 O O . THR A 1 118 ? 28.671 4.730 -34.656 1.00 81.69 118 THR A O 1
ATOM 968 N N . PRO A 1 119 ? 29.947 4.737 -32.802 1.00 79.94 119 PRO A N 1
ATOM 969 C CA . PRO A 1 119 ? 31.211 4.901 -33.529 1.00 79.94 119 PRO A CA 1
ATOM 970 C C . PRO A 1 119 ? 31.547 3.718 -34.453 1.00 79.94 119 PRO A C 1
ATOM 972 O O . PRO A 1 119 ? 32.172 3.907 -35.494 1.00 79.94 119 PRO A O 1
ATOM 975 N N . LEU A 1 120 ? 31.102 2.500 -34.123 1.00 74.06 120 LEU A N 1
ATOM 976 C CA . LEU A 1 120 ? 31.272 1.320 -34.984 1.00 74.06 120 LEU A CA 1
ATOM 977 C C . LEU A 1 120 ? 30.352 1.369 -36.214 1.00 74.06 120 LEU A C 1
ATOM 979 O O . LEU A 1 120 ? 30.734 0.923 -37.296 1.00 74.06 120 LEU A O 1
ATOM 983 N N . SER A 1 121 ? 29.153 1.935 -36.063 1.00 66.62 121 SER A N 1
ATOM 984 C CA . SER A 1 121 ? 28.187 2.088 -37.156 1.00 66.62 121 SER A CA 1
ATOM 985 C C . SER A 1 121 ? 28.554 3.235 -38.099 1.00 66.62 121 SER A C 1
ATOM 987 O O . SER A 1 121 ? 28.376 3.109 -39.308 1.00 66.62 121 SER A O 1
ATOM 989 N N . THR A 1 122 ? 29.120 4.331 -37.585 1.00 62.31 122 THR A N 1
ATOM 990 C CA . THR A 1 122 ? 29.600 5.449 -38.416 1.00 62.31 122 THR A CA 1
ATOM 991 C C . THR A 1 122 ? 30.935 5.146 -39.095 1.00 62.31 122 THR A C 1
ATOM 993 O O . THR A 1 122 ? 31.141 5.561 -40.235 1.00 62.31 122 THR A O 1
ATOM 996 N N . SER A 1 123 ? 31.814 4.345 -38.479 1.00 53.56 123 SER A N 1
ATOM 997 C CA . SER A 1 123 ? 33.097 3.945 -39.081 1.00 53.56 123 SER A CA 1
ATOM 998 C C . SER A 1 123 ? 32.945 3.146 -40.385 1.00 53.56 123 SER A C 1
ATOM 1000 O O . SER A 1 123 ? 33.818 3.237 -41.246 1.00 53.56 123 SER A O 1
ATOM 1002 N N . ARG A 1 124 ? 31.831 2.426 -40.594 1.00 51.94 124 ARG A N 1
ATOM 1003 C CA . ARG A 1 124 ? 31.577 1.678 -41.841 1.00 51.94 124 ARG A CA 1
ATOM 1004 C C . ARG A 1 124 ? 31.171 2.566 -43.029 1.00 51.94 124 ARG A C 1
ATOM 1006 O O . ARG A 1 124 ? 31.256 2.108 -44.165 1.00 51.94 124 ARG A O 1
ATOM 1013 N N . ASN A 1 125 ? 30.792 3.825 -42.788 1.00 54.19 125 ASN A N 1
ATOM 1014 C CA . ASN A 1 125 ? 30.319 4.752 -43.825 1.00 54.19 125 ASN A CA 1
ATOM 1015 C C . ASN A 1 125 ? 31.299 5.904 -44.137 1.00 54.19 125 ASN A C 1
ATOM 1017 O O . ASN A 1 125 ? 31.049 6.676 -45.059 1.00 54.19 125 ASN A O 1
ATOM 1021 N N . HIS A 1 126 ? 32.443 6.007 -43.451 1.00 49.34 126 HIS A N 1
ATOM 1022 C CA . HIS A 1 126 ? 33.443 7.064 -43.683 1.00 49.34 126 HIS A CA 1
ATOM 1023 C C . HIS A 1 126 ? 34.497 6.713 -44.751 1.00 49.34 126 HIS A C 1
ATOM 1025 O O . HIS A 1 126 ? 35.692 6.925 -44.563 1.00 49.34 126 HIS A O 1
ATOM 1031 N N . ALA A 1 127 ? 34.049 6.231 -45.915 1.00 49.59 127 ALA A N 1
ATOM 1032 C CA . ALA A 1 127 ? 34.849 6.247 -47.147 1.00 49.59 127 ALA A CA 1
ATOM 1033 C C . ALA A 1 127 ? 34.440 7.382 -48.111 1.00 49.59 127 ALA A C 1
ATOM 1035 O O . ALA A 1 127 ? 34.839 7.385 -49.273 1.00 49.59 127 ALA A O 1
ATOM 1036 N N . SER A 1 128 ? 33.655 8.370 -47.667 1.00 50.75 128 SER A N 1
ATOM 1037 C CA . SER A 1 128 ? 33.419 9.584 -48.456 1.00 50.75 128 SER A CA 1
ATOM 1038 C C . SER A 1 128 ? 33.158 10.818 -47.594 1.00 50.75 128 SER A C 1
ATOM 1040 O O . SER A 1 128 ? 32.106 10.957 -46.987 1.00 50.75 128 SER A O 1
ATOM 1042 N N . SER A 1 129 ? 34.136 11.723 -47.657 1.00 47.94 129 SER A N 1
ATOM 1043 C CA . SER A 1 129 ? 33.961 13.151 -47.943 1.00 47.94 129 SER A CA 1
ATOM 1044 C C . SER A 1 129 ? 33.391 14.099 -46.868 1.00 47.94 129 SER A C 1
ATOM 1046 O O . SER A 1 129 ? 32.193 14.136 -46.617 1.00 47.94 129 SER A O 1
ATOM 1048 N N . VAL A 1 130 ? 34.301 14.982 -46.429 1.00 49.53 130 VAL A N 1
ATOM 1049 C CA . VAL A 1 130 ? 34.151 16.429 -46.153 1.00 49.53 130 VAL A CA 1
ATOM 1050 C C . VAL A 1 130 ? 33.675 16.880 -44.765 1.00 49.53 130 VAL A C 1
ATOM 1052 O O . VAL A 1 130 ? 32.578 16.588 -44.301 1.00 49.53 130 VAL A O 1
ATOM 1055 N N . ASP A 1 131 ? 34.569 17.673 -44.167 1.00 52.12 131 ASP A N 1
ATOM 1056 C CA . ASP A 1 131 ? 34.478 18.473 -42.948 1.00 52.12 131 ASP A CA 1
ATOM 1057 C C . ASP A 1 131 ? 33.188 19.295 -42.825 1.00 52.12 131 ASP A C 1
ATOM 1059 O O . ASP A 1 131 ? 32.976 20.233 -43.591 1.00 52.12 131 ASP A O 1
ATOM 1063 N N . LEU A 1 132 ? 32.401 19.044 -41.776 1.00 46.25 132 LEU A N 1
ATOM 1064 C CA . LEU A 1 132 ? 31.512 20.044 -41.179 1.00 46.25 132 LEU A CA 1
ATOM 1065 C C . LEU A 1 132 ? 31.574 19.922 -39.640 1.00 46.25 132 LEU A C 1
ATOM 1067 O O . LEU A 1 132 ? 31.547 18.803 -39.120 1.00 46.25 132 LEU A O 1
ATOM 1071 N N . PRO A 1 133 ? 31.674 21.038 -38.892 1.00 52.34 133 PRO A N 1
ATOM 1072 C CA . PRO A 1 133 ? 31.812 21.008 -37.438 1.00 52.34 133 PRO A CA 1
ATOM 1073 C C . PRO A 1 133 ? 30.484 20.604 -36.772 1.00 52.34 133 PRO A C 1
ATOM 1075 O O . PRO A 1 133 ? 29.424 21.019 -37.246 1.00 52.34 133 PRO A O 1
ATOM 1078 N N . PRO A 1 134 ? 30.494 19.844 -35.659 1.00 50.62 134 PRO A N 1
ATOM 1079 C CA . PRO A 1 134 ? 29.265 19.485 -34.966 1.00 50.62 134 PRO A CA 1
ATOM 1080 C C . PRO A 1 134 ? 28.726 20.715 -34.230 1.00 50.62 134 PRO A C 1
ATOM 1082 O O . PRO A 1 134 ? 29.228 21.109 -33.177 1.00 50.62 134 PRO A O 1
ATOM 1085 N N . SER A 1 135 ? 27.715 21.350 -34.821 1.00 45.12 135 SER A N 1
ATOM 1086 C CA . SER A 1 135 ? 26.935 22.393 -34.173 1.00 45.12 135 SER A CA 1
ATOM 1087 C C . SER A 1 135 ? 26.135 21.814 -33.009 1.00 45.12 135 SER A C 1
ATOM 1089 O O . SER A 1 135 ? 25.464 20.791 -33.104 1.00 45.12 135 SER A O 1
ATOM 1091 N N . THR A 1 136 ? 26.268 22.517 -31.900 1.00 51.06 136 THR A N 1
ATOM 1092 C CA . THR A 1 136 ? 25.542 22.452 -30.645 1.00 51.06 136 THR A CA 1
ATOM 1093 C C . THR A 1 136 ? 24.021 22.426 -30.849 1.00 51.06 136 THR A C 1
ATOM 1095 O O . THR A 1 136 ? 23.429 23.483 -31.028 1.00 51.06 136 THR A O 1
ATOM 1098 N N . ASP A 1 137 ? 23.378 21.261 -30.737 1.00 41.62 137 ASP A N 1
ATOM 1099 C CA . ASP A 1 137 ? 21.923 21.169 -30.543 1.00 41.62 137 ASP A CA 1
ATOM 1100 C C . ASP A 1 137 ? 21.616 20.669 -29.129 1.00 41.62 137 ASP A C 1
ATOM 1102 O O . ASP A 1 137 ? 21.593 19.480 -28.807 1.00 41.62 137 ASP A O 1
ATOM 1106 N N . VAL A 1 138 ? 21.415 21.654 -28.260 1.00 53.44 138 VAL A N 1
ATOM 1107 C CA . VAL A 1 138 ? 20.820 21.544 -26.930 1.00 53.44 138 VAL A CA 1
ATOM 1108 C C . VAL A 1 138 ? 19.297 21.585 -27.131 1.00 53.44 138 VAL A C 1
ATOM 1110 O O . VAL A 1 138 ? 18.827 22.447 -27.864 1.00 53.44 138 VAL A O 1
ATOM 1113 N N . ASN A 1 139 ? 18.533 20.719 -26.454 1.00 48.78 139 ASN A N 1
ATOM 1114 C CA . ASN A 1 139 ? 17.052 20.715 -26.334 1.00 48.78 139 ASN A CA 1
ATOM 1115 C C . ASN A 1 139 ? 16.191 19.784 -27.205 1.00 48.78 139 ASN A C 1
ATOM 1117 O O . ASN A 1 139 ? 14.973 19.962 -27.237 1.00 48.78 139 ASN A O 1
ATOM 1121 N N . THR A 1 140 ? 16.727 18.699 -27.758 1.00 51.25 140 THR A N 1
ATOM 1122 C CA . THR A 1 140 ? 15.863 17.554 -28.108 1.00 51.25 140 THR A CA 1
ATOM 1123 C C . THR A 1 140 ? 16.176 16.422 -27.143 1.00 51.25 140 THR A C 1
ATOM 1125 O O . THR A 1 140 ? 17.281 15.888 -27.180 1.00 51.25 140 THR A O 1
ATOM 1128 N N . LEU A 1 141 ? 15.245 16.094 -26.233 1.00 56.19 141 LEU A N 1
ATOM 1129 C CA . LEU A 1 141 ? 15.332 14.873 -25.420 1.00 56.19 141 LEU A CA 1
ATOM 1130 C C . LEU A 1 141 ? 15.676 13.722 -26.365 1.00 56.19 141 LEU A C 1
ATOM 1132 O O . LEU A 1 141 ? 14.949 13.497 -27.337 1.00 56.19 141 LEU A O 1
ATOM 1136 N N . SER A 1 142 ? 16.792 13.040 -26.100 1.00 69.38 142 SER A N 1
ATOM 1137 C CA . SER A 1 142 ? 17.186 11.873 -26.881 1.00 69.38 142 SER A CA 1
ATOM 1138 C C . SER A 1 142 ? 16.009 10.901 -26.906 1.00 69.38 142 SER A C 1
ATOM 1140 O O . SER A 1 142 ? 15.296 10.763 -25.911 1.00 69.38 142 SER A O 1
ATOM 1142 N N . GLU A 1 143 ? 15.771 10.222 -28.026 1.00 73.50 143 GLU A N 1
ATOM 1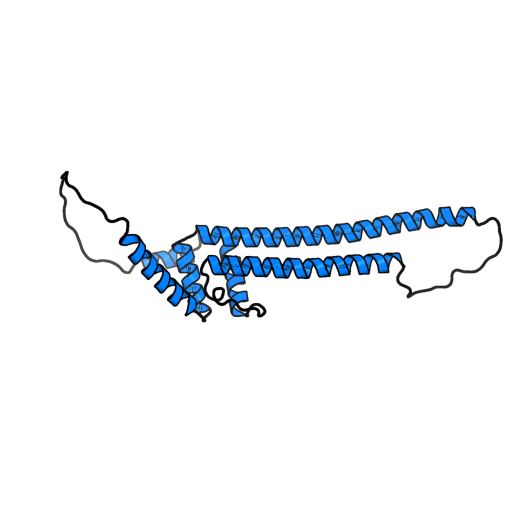143 C CA . GLU A 1 143 ? 14.671 9.255 -28.156 1.00 73.50 143 GLU A CA 1
ATOM 1144 C C . GLU A 1 143 ? 14.672 8.242 -26.991 1.00 73.50 143 GLU A C 1
ATOM 1146 O O . GLU A 1 143 ? 13.623 7.903 -26.448 1.00 73.50 143 GLU A O 1
ATOM 1151 N N . GLY A 1 144 ? 15.863 7.873 -26.497 1.00 72.62 144 GLY A N 1
ATOM 1152 C CA . GLY A 1 144 ? 16.032 7.022 -25.316 1.00 72.62 144 GLY A CA 1
ATOM 1153 C C . GLY A 1 144 ? 15.610 7.649 -23.978 1.00 72.62 144 GLY A C 1
ATOM 1154 O O . GLY A 1 144 ? 15.200 6.914 -23.079 1.00 72.62 144 GLY A O 1
ATOM 1155 N N . ASP A 1 145 ? 15.675 8.974 -23.838 1.00 78.38 145 ASP A N 1
ATOM 1156 C CA . ASP A 1 145 ? 15.200 9.692 -22.648 1.00 78.38 145 ASP A CA 1
ATOM 1157 C C . ASP A 1 145 ? 13.672 9.805 -22.657 1.00 78.38 145 ASP A C 1
ATOM 1159 O O . ASP A 1 145 ? 13.037 9.662 -21.612 1.00 78.38 145 ASP A O 1
ATOM 1163 N N . ARG A 1 146 ? 13.063 9.974 -23.840 1.00 84.25 146 ARG A N 1
ATOM 1164 C CA . ARG A 1 146 ? 11.603 9.886 -24.009 1.00 84.25 146 ARG A CA 1
ATOM 1165 C C . ARG A 1 146 ? 11.076 8.494 -23.665 1.00 84.25 146 ARG A C 1
ATOM 1167 O O . ARG A 1 146 ? 10.118 8.401 -22.904 1.00 84.25 146 ARG A O 1
ATOM 1174 N N . GLU A 1 147 ? 11.723 7.439 -24.169 1.00 85.31 147 GLU A N 1
ATOM 1175 C CA . GLU A 1 147 ? 11.376 6.048 -23.835 1.00 85.31 147 GLU A CA 1
ATOM 1176 C C . GLU A 1 147 ? 11.438 5.799 -22.315 1.00 85.31 147 GLU A C 1
ATOM 1178 O O . GLU A 1 147 ? 10.544 5.171 -21.750 1.00 85.31 147 GLU A O 1
ATOM 1183 N N . LEU A 1 148 ? 12.479 6.298 -21.632 1.00 88.50 148 LEU A N 1
ATOM 1184 C CA . LEU A 1 148 ? 12.614 6.154 -20.178 1.00 88.50 148 LEU A CA 1
ATOM 1185 C C . LEU A 1 148 ? 11.521 6.926 -19.425 1.00 88.50 148 LEU A C 1
ATOM 1187 O O . LEU A 1 148 ? 10.936 6.396 -18.482 1.00 88.50 148 LEU A O 1
ATOM 1191 N N . GLN A 1 149 ? 11.247 8.168 -19.830 1.00 89.19 149 GLN A N 1
ATOM 1192 C CA . GLN A 1 149 ? 10.222 9.009 -19.212 1.00 89.19 149 GLN A CA 1
ATOM 1193 C C . GLN A 1 149 ? 8.833 8.361 -19.314 1.00 89.19 149 GLN A C 1
ATOM 1195 O O . GLN A 1 149 ? 8.073 8.364 -18.345 1.00 89.19 149 GLN A O 1
ATOM 1200 N N . GLU A 1 150 ? 8.508 7.782 -20.471 1.00 91.31 150 GLU A N 1
ATOM 1201 C CA . GLU A 1 150 ? 7.250 7.070 -20.697 1.00 91.31 150 GLU A CA 1
ATOM 1202 C C . GLU A 1 150 ? 7.162 5.804 -19.836 1.00 91.31 150 GLU A C 1
ATOM 1204 O O . GLU A 1 150 ? 6.194 5.639 -19.094 1.00 91.31 150 GLU A O 1
ATOM 1209 N N . ALA A 1 151 ? 8.211 4.975 -19.828 1.00 89.25 151 ALA A N 1
ATOM 1210 C CA . ALA A 1 151 ? 8.259 3.762 -19.013 1.00 89.25 151 ALA A CA 1
ATOM 1211 C C . ALA A 1 151 ? 8.144 4.058 -17.504 1.00 89.25 151 ALA A C 1
ATOM 1213 O O . ALA A 1 151 ? 7.441 3.348 -16.781 1.00 89.25 151 ALA A O 1
ATOM 1214 N N . LEU A 1 152 ? 8.793 5.125 -17.021 1.00 92.31 152 LEU A N 1
ATOM 1215 C CA . LEU A 1 152 ? 8.658 5.584 -15.636 1.00 92.31 152 LEU A CA 1
ATOM 1216 C C . LEU A 1 152 ? 7.246 6.100 -15.348 1.00 92.31 152 LEU A C 1
ATOM 1218 O O . LEU A 1 152 ? 6.682 5.755 -14.316 1.00 92.31 152 LEU A O 1
ATOM 1222 N N . SER A 1 153 ? 6.645 6.866 -16.262 1.00 92.75 153 SER A N 1
ATOM 1223 C CA . SER A 1 153 ? 5.273 7.355 -16.095 1.00 92.75 153 SER A CA 1
ATOM 1224 C C . SER A 1 153 ? 4.263 6.209 -16.019 1.00 92.75 153 SER A C 1
ATOM 1226 O O . SER A 1 153 ? 3.359 6.232 -15.184 1.00 92.75 153 SER A O 1
ATOM 1228 N N . GLU A 1 154 ? 4.407 5.186 -16.861 1.00 94.06 154 GLU A N 1
ATOM 1229 C CA . GLU A 1 154 ? 3.564 3.992 -16.800 1.00 94.06 154 GLU A CA 1
ATOM 1230 C C . GLU A 1 154 ? 3.754 3.207 -15.505 1.00 94.06 154 GLU A C 1
ATOM 1232 O O . GLU A 1 154 ? 2.778 2.711 -14.935 1.00 94.06 154 GLU A O 1
ATOM 1237 N N . PHE A 1 155 ? 4.998 3.084 -15.040 1.00 93.69 155 PHE A N 1
ATOM 1238 C CA . PHE A 1 155 ? 5.300 2.461 -13.761 1.00 93.69 155 PHE A CA 1
ATOM 1239 C C . PHE A 1 155 ? 4.633 3.228 -12.615 1.00 93.69 155 PHE A C 1
ATOM 1241 O O . PHE A 1 155 ? 3.866 2.638 -11.858 1.00 93.69 155 PHE A O 1
ATOM 1248 N N . ASP A 1 156 ? 4.834 4.543 -12.542 1.00 92.50 156 ASP A N 1
ATOM 1249 C CA . ASP A 1 156 ? 4.284 5.392 -11.485 1.00 92.50 156 ASP A CA 1
ATOM 1250 C C . ASP A 1 156 ? 2.741 5.350 -11.484 1.00 92.50 156 ASP A C 1
ATOM 1252 O O . ASP A 1 156 ? 2.128 5.196 -10.427 1.00 92.50 156 ASP A O 1
ATOM 1256 N N . LYS A 1 157 ? 2.089 5.356 -12.660 1.00 93.94 157 LYS A N 1
ATOM 1257 C CA . LYS A 1 157 ? 0.628 5.160 -12.780 1.00 93.94 157 LYS A CA 1
ATOM 1258 C C . LYS A 1 157 ? 0.165 3.825 -12.193 1.00 93.94 157 LYS A C 1
ATOM 1260 O O . LYS A 1 157 ? -0.853 3.777 -11.504 1.00 93.94 157 LYS A O 1
ATOM 1265 N N . LYS A 1 158 ? 0.897 2.736 -12.454 1.00 93.19 158 LYS A N 1
ATOM 1266 C CA . LYS A 1 158 ? 0.593 1.422 -11.865 1.00 93.19 158 LYS A CA 1
ATOM 1267 C C . LYS A 1 158 ? 0.752 1.471 -10.348 1.00 93.19 158 LYS A C 1
ATOM 1269 O O . LYS A 1 158 ? -0.131 0.989 -9.647 1.00 93.19 158 LYS A O 1
ATOM 1274 N N . ILE A 1 159 ? 1.823 2.082 -9.840 1.00 92.12 159 ILE A N 1
ATOM 1275 C CA . ILE A 1 159 ? 2.054 2.205 -8.396 1.00 92.12 159 ILE A CA 1
ATOM 1276 C C . ILE A 1 159 ? 0.915 2.952 -7.708 1.00 92.12 159 ILE A C 1
ATOM 1278 O O . ILE A 1 159 ? 0.465 2.485 -6.666 1.00 92.12 159 ILE A O 1
ATOM 1282 N N . VAL A 1 160 ? 0.388 4.032 -8.291 1.00 90.50 160 VAL A N 1
ATOM 1283 C CA . VAL A 1 160 ? -0.772 4.747 -7.726 1.00 90.50 160 VAL A CA 1
ATOM 1284 C C . VAL A 1 160 ? -1.961 3.800 -7.537 1.00 90.50 160 VAL A C 1
ATOM 1286 O O . VAL A 1 160 ? -2.475 3.685 -6.427 1.00 90.50 160 VAL A O 1
ATOM 1289 N N . LEU A 1 161 ? -2.329 3.034 -8.568 1.00 90.62 161 LEU A N 1
ATOM 1290 C CA . LEU A 1 161 ? -3.440 2.076 -8.487 1.00 90.62 161 LEU A CA 1
ATOM 1291 C C . LEU A 1 161 ? -3.187 0.962 -7.458 1.00 90.62 161 LEU A C 1
ATOM 1293 O O . LEU A 1 161 ? -4.091 0.567 -6.717 1.00 90.62 161 LEU A O 1
ATOM 1297 N N . LEU A 1 162 ? -1.958 0.439 -7.394 1.00 89.31 162 LEU A N 1
ATOM 1298 C CA . LEU A 1 162 ? -1.590 -0.554 -6.382 1.00 89.31 162 LEU A CA 1
ATOM 1299 C C . LEU A 1 162 ? -1.649 0.032 -4.966 1.00 89.31 162 LEU A C 1
ATOM 1301 O O . LEU A 1 162 ? -2.080 -0.655 -4.041 1.00 89.31 162 LEU A O 1
ATOM 1305 N N . THR A 1 163 ? -1.244 1.288 -4.804 1.00 87.62 163 THR A N 1
ATOM 1306 C CA . THR A 1 163 ? -1.243 2.004 -3.527 1.00 87.62 163 THR A CA 1
ATOM 1307 C C . THR A 1 163 ? -2.668 2.253 -3.042 1.00 87.62 163 THR A C 1
ATOM 1309 O O . THR A 1 163 ? -2.985 1.980 -1.887 1.00 87.62 163 THR A O 1
ATOM 1312 N N . GLU A 1 164 ? -3.568 2.676 -3.930 1.00 87.94 164 GLU A N 1
ATOM 1313 C CA . GLU A 1 164 ? -4.994 2.820 -3.621 1.00 87.94 164 GLU A CA 1
ATOM 1314 C C . GLU A 1 164 ? -5.616 1.495 -3.172 1.00 87.94 164 GLU A C 1
ATOM 1316 O O . GLU A 1 164 ? -6.322 1.445 -2.159 1.00 87.94 164 GLU A O 1
ATOM 1321 N N . ARG A 1 165 ? -5.306 0.400 -3.878 1.00 87.75 165 ARG A N 1
ATOM 1322 C CA . ARG A 1 165 ? -5.752 -0.943 -3.495 1.00 87.75 165 ARG A CA 1
ATOM 1323 C C . ARG A 1 165 ? -5.205 -1.350 -2.127 1.00 87.75 165 ARG A C 1
ATOM 1325 O O . ARG A 1 165 ? -5.968 -1.831 -1.296 1.00 87.75 165 ARG A O 1
ATOM 1332 N N . MET A 1 166 ? -3.917 -1.125 -1.875 1.00 86.81 166 MET A N 1
ATOM 1333 C CA . MET A 1 166 ? -3.287 -1.405 -0.585 1.00 86.81 166 MET A CA 1
ATOM 1334 C C . MET A 1 166 ? -3.976 -0.636 0.549 1.00 86.81 166 MET A C 1
ATOM 1336 O O . MET A 1 166 ? -4.314 -1.232 1.570 1.00 86.81 166 MET A O 1
ATOM 1340 N N . TYR A 1 167 ? -4.245 0.659 0.368 1.00 84.50 167 TYR A N 1
ATOM 1341 C CA . TYR A 1 167 ? -4.963 1.456 1.364 1.00 84.50 167 TYR A CA 1
ATOM 1342 C C . TYR A 1 167 ? -6.408 0.997 1.560 1.00 84.50 167 TYR A C 1
ATOM 1344 O O . TYR A 1 167 ? -6.923 1.048 2.678 1.00 84.50 167 TYR A O 1
ATOM 1352 N N . SER A 1 168 ? -7.077 0.541 0.501 1.00 85.00 168 SER A N 1
ATOM 1353 C CA . SER A 1 168 ? -8.408 -0.063 0.602 1.00 85.00 168 SER A CA 1
ATOM 1354 C C . SER A 1 168 ? -8.375 -1.344 1.445 1.00 85.00 168 SER A C 1
ATOM 1356 O O . SER A 1 168 ? -9.145 -1.474 2.398 1.00 85.00 168 SER A O 1
ATOM 1358 N N . ASP A 1 169 ? -7.421 -2.239 1.175 1.00 85.38 169 ASP A N 1
ATOM 1359 C CA . ASP A 1 169 ? -7.238 -3.488 1.919 1.00 85.38 169 ASP A CA 1
ATOM 1360 C C . ASP A 1 169 ? -6.880 -3.225 3.394 1.00 85.38 169 ASP A C 1
ATOM 1362 O O . ASP A 1 169 ? -7.396 -3.891 4.295 1.00 85.38 169 ASP A O 1
ATOM 1366 N N . GLN A 1 170 ? -6.048 -2.214 3.665 1.00 84.19 170 GLN A N 1
ATOM 1367 C CA . GLN A 1 170 ? -5.729 -1.780 5.026 1.00 84.19 170 GLN A CA 1
ATOM 1368 C C . GLN A 1 170 ? -6.954 -1.233 5.754 1.00 84.19 170 GLN A C 1
ATOM 1370 O O . GLN A 1 170 ? -7.223 -1.656 6.878 1.00 84.19 170 GLN A O 1
ATOM 1375 N N . ARG A 1 171 ? -7.726 -0.338 5.123 1.00 82.81 171 ARG A N 1
ATOM 1376 C CA . ARG A 1 171 ? -8.969 0.190 5.706 1.00 82.81 171 ARG A CA 1
ATOM 1377 C C . ARG A 1 171 ? -9.944 -0.932 6.032 1.00 82.81 171 ARG A C 1
ATOM 1379 O O . ARG A 1 171 ? -10.476 -0.961 7.138 1.00 82.81 171 ARG A O 1
ATOM 1386 N N . LYS A 1 172 ? -10.113 -1.891 5.119 1.00 85.31 172 LYS A N 1
ATOM 1387 C CA . LYS A 1 172 ? -10.942 -3.075 5.350 1.00 85.31 172 LYS A CA 1
ATOM 1388 C C . LYS A 1 172 ? -10.455 -3.877 6.555 1.00 85.31 172 LYS A C 1
ATOM 1390 O O . LYS A 1 172 ? -11.248 -4.193 7.430 1.00 85.31 172 LYS A O 1
ATOM 1395 N N . ALA A 1 173 ? -9.156 -4.143 6.655 1.00 83.88 173 ALA A N 1
ATOM 1396 C CA . ALA A 1 173 ? -8.618 -4.887 7.786 1.00 83.88 173 ALA A CA 1
ATOM 1397 C C . ALA A 1 173 ? -8.772 -4.138 9.125 1.00 83.88 173 ALA A C 1
ATOM 1399 O O . ALA A 1 173 ? -9.069 -4.762 10.143 1.00 83.88 173 ALA A O 1
ATOM 1400 N N . LEU A 1 174 ? -8.586 -2.812 9.145 1.00 84.62 174 LEU A N 1
ATOM 1401 C CA . LEU A 1 174 ? -8.818 -1.979 10.335 1.00 84.62 174 LEU A CA 1
ATOM 1402 C C . LEU A 1 174 ? -10.303 -1.975 10.737 1.00 84.62 174 LEU A C 1
ATOM 1404 O O . LEU A 1 174 ? -10.611 -2.061 11.928 1.00 84.62 174 LEU A O 1
ATOM 1408 N N . SER A 1 175 ? -11.201 -1.956 9.750 1.00 84.50 175 SER A N 1
ATOM 1409 C CA . SER A 1 175 ? -12.648 -2.101 9.935 1.00 84.50 175 SER A CA 1
ATOM 1410 C C . SER A 1 175 ? -13.009 -3.472 10.524 1.00 84.50 175 SER A C 1
ATOM 1412 O O . SER A 1 175 ? -13.650 -3.536 11.569 1.00 84.50 175 SER A O 1
ATOM 1414 N N . ASP A 1 176 ? -12.472 -4.566 9.969 1.00 83.56 176 ASP A N 1
ATOM 1415 C CA . ASP A 1 176 ? -12.655 -5.939 10.478 1.00 83.56 176 ASP A CA 1
ATOM 1416 C C . ASP A 1 176 ? -12.133 -6.106 11.922 1.00 83.56 176 ASP A C 1
ATOM 1418 O O . ASP A 1 176 ? -12.602 -6.942 12.702 1.00 83.56 176 ASP A O 1
ATOM 1422 N N . MET A 1 177 ? -11.130 -5.311 12.311 1.00 82.00 177 MET A N 1
ATOM 1423 C CA . MET A 1 177 ? -10.599 -5.278 13.678 1.00 82.00 177 MET A CA 1
ATOM 1424 C C . MET A 1 177 ? -11.432 -4.431 14.640 1.00 82.00 177 MET A C 1
ATOM 1426 O O . MET A 1 177 ? -11.161 -4.465 15.846 1.00 82.00 177 MET A O 1
ATOM 1430 N N . HIS A 1 178 ? -12.470 -3.774 14.129 1.00 81.94 178 HIS A N 1
ATOM 1431 C CA . HIS A 1 178 ? -13.369 -2.875 14.836 1.00 81.94 178 HIS A CA 1
ATOM 1432 C C . HIS A 1 178 ? -12.657 -1.661 15.421 1.00 81.94 178 HIS A C 1
ATOM 1434 O O . HIS A 1 178 ? -12.929 -1.245 16.543 1.00 81.94 178 HIS A O 1
ATOM 1440 N N . ILE A 1 179 ? -11.705 -1.104 14.670 1.00 81.06 179 ILE A N 1
ATOM 1441 C CA . ILE A 1 179 ? -11.042 0.134 15.069 1.00 81.06 179 ILE A CA 1
ATOM 1442 C C . ILE A 1 179 ? -11.999 1.302 14.768 1.00 81.06 179 ILE A C 1
ATOM 1444 O O . ILE A 1 179 ? -12.420 1.459 13.616 1.00 81.06 179 ILE A O 1
ATOM 1448 N N . PRO A 1 180 ? -12.345 2.127 15.777 1.00 76.25 180 PRO A N 1
ATOM 1449 C CA . PRO A 1 180 ? -13.163 3.319 15.591 1.00 76.25 180 PRO A CA 1
ATOM 1450 C C . PRO A 1 180 ? -12.603 4.214 14.485 1.00 76.25 180 PRO A C 1
ATOM 1452 O O . PRO A 1 180 ? -11.402 4.203 14.225 1.00 76.25 180 PRO A O 1
ATOM 1455 N N . LEU A 1 181 ? -13.462 5.012 13.850 1.00 76.75 181 LEU A N 1
ATOM 1456 C CA . LEU A 1 181 ? -13.150 5.852 12.679 1.00 76.75 181 LEU A CA 1
ATOM 1457 C C . LEU A 1 181 ? -12.938 5.097 11.353 1.00 76.75 181 LEU A C 1
ATOM 1459 O O . LEU A 1 181 ? -13.072 5.722 10.305 1.00 76.75 181 LEU A O 1
ATOM 1463 N N . PHE A 1 182 ? -12.670 3.785 11.361 1.00 78.12 182 PHE A N 1
ATOM 1464 C CA . PHE A 1 182 ? -12.558 2.954 10.143 1.00 78.12 182 PHE A CA 1
ATOM 1465 C C . PHE A 1 182 ? -13.790 2.075 9.874 1.00 78.12 182 PHE A C 1
ATOM 1467 O O . PHE A 1 182 ? -13.855 1.386 8.856 1.00 78.12 182 PHE A O 1
ATOM 1474 N N . LEU A 1 183 ? -14.778 2.100 10.773 1.00 74.62 183 LEU A N 1
ATOM 1475 C CA . LEU A 1 183 ? -16.049 1.389 10.608 1.00 74.62 183 LEU A CA 1
ATOM 1476 C C . LEU A 1 183 ? -16.983 2.054 9.598 1.00 74.62 183 LEU A C 1
ATOM 1478 O O . LEU A 1 183 ? -17.765 1.372 8.947 1.00 74.62 183 LEU A O 1
ATOM 1482 N N . ILE A 1 184 ? -16.880 3.373 9.436 1.00 72.88 184 ILE A N 1
ATOM 1483 C CA . ILE A 1 184 ? -17.662 4.101 8.442 1.00 72.88 184 ILE A CA 1
ATOM 1484 C C . ILE A 1 184 ? -16.951 3.929 7.093 1.00 72.88 184 ILE A C 1
ATOM 1486 O O . ILE A 1 184 ? -15.815 4.399 6.958 1.00 72.88 184 ILE A O 1
ATOM 1490 N N . PRO A 1 185 ? -17.571 3.271 6.094 1.00 61.91 185 PRO A N 1
ATOM 1491 C CA . PRO A 1 185 ? -16.989 3.140 4.767 1.00 61.91 185 PRO A CA 1
ATOM 1492 C C . PRO A 1 185 ? -17.018 4.507 4.079 1.00 61.91 185 PRO A C 1
ATOM 1494 O O . PRO A 1 185 ? -17.940 4.833 3.338 1.00 61.91 185 PRO A O 1
ATOM 1497 N N . SER A 1 186 ? -16.016 5.337 4.356 1.00 61.88 186 SER A N 1
ATOM 1498 C CA . SER A 1 186 ? -15.833 6.596 3.648 1.00 61.88 186 SER A CA 1
ATOM 1499 C C . SER A 1 186 ? -15.046 6.340 2.366 1.00 61.88 186 SER A C 1
ATOM 1501 O O . SER A 1 186 ? -13.919 5.834 2.413 1.00 61.88 186 SER A O 1
ATOM 1503 N N . SER A 1 187 ? -15.642 6.679 1.217 1.00 55.59 187 SER A N 1
ATOM 1504 C CA . SER A 1 187 ? -14.935 6.695 -0.070 1.00 55.59 187 SER A CA 1
ATOM 1505 C C . SER A 1 187 ? -13.993 7.895 -0.201 1.00 55.59 187 SER A C 1
ATOM 1507 O O . SER A 1 187 ? -13.284 7.998 -1.198 1.00 55.59 187 SER A O 1
ATOM 1509 N N . GLU A 1 188 ? -14.000 8.813 0.767 1.00 65.12 188 GLU A N 1
ATOM 1510 C CA . GLU A 1 188 ? -13.149 9.999 0.776 1.00 65.12 188 GLU A CA 1
ATOM 1511 C C . GLU A 1 188 ? -11.690 9.661 1.142 1.00 65.12 188 GLU A C 1
ATOM 1513 O O . GLU A 1 188 ? -11.399 8.582 1.693 1.00 65.12 188 GLU A O 1
ATOM 1518 N N . PRO A 1 189 ? -10.735 10.554 0.801 1.00 67.81 189 PRO A N 1
ATOM 1519 C CA . PRO A 1 189 ? -9.382 10.487 1.344 1.00 67.81 189 PRO A CA 1
ATOM 1520 C C . PRO A 1 189 ? -9.412 10.432 2.877 1.00 67.81 189 PRO A C 1
ATOM 1522 O O . PRO A 1 189 ? -10.339 10.939 3.508 1.00 67.81 189 PRO A O 1
ATOM 1525 N N . LEU A 1 190 ? -8.396 9.794 3.470 1.00 69.69 190 LEU A N 1
ATOM 1526 C CA . LEU A 1 190 ? -8.279 9.656 4.923 1.00 69.69 190 LEU A CA 1
ATOM 1527 C C . LEU A 1 190 ? -8.464 11.012 5.610 1.00 69.69 190 LEU A C 1
ATOM 1529 O O . LEU A 1 190 ? -7.765 11.974 5.287 1.00 69.69 190 LEU A O 1
ATOM 1533 N N . THR A 1 191 ? -9.356 11.072 6.596 1.00 79.44 191 THR A N 1
ATOM 1534 C CA . THR A 1 191 ? -9.474 12.266 7.435 1.00 79.44 191 THR A CA 1
ATOM 1535 C C . THR A 1 191 ? -8.190 12.457 8.247 1.00 79.44 191 THR A C 1
ATOM 1537 O O . THR A 1 191 ? -7.442 11.506 8.513 1.00 79.44 191 THR A O 1
ATOM 1540 N N . GLU A 1 192 ? -7.900 13.690 8.673 1.00 79.25 192 GLU A N 1
ATOM 1541 C CA . GLU A 1 192 ? -6.727 13.954 9.520 1.00 79.25 192 GLU A CA 1
ATOM 1542 C C . GLU A 1 192 ? -6.724 13.093 10.790 1.00 79.25 192 GLU A C 1
ATOM 1544 O O . GLU A 1 192 ? -5.670 12.646 11.235 1.00 79.25 192 GLU A O 1
ATOM 1549 N N . GLU A 1 193 ? -7.896 12.844 11.375 1.00 76.88 193 GLU A N 1
ATOM 1550 C CA . GLU A 1 193 ? -8.028 12.031 12.585 1.00 76.88 193 GLU A CA 1
ATOM 1551 C C . GLU A 1 193 ? -7.709 10.555 12.328 1.00 76.88 193 GLU A C 1
ATOM 1553 O O . GLU A 1 193 ? -7.006 9.935 13.126 1.00 76.88 193 GLU A O 1
ATOM 1558 N N . GLN A 1 194 ? -8.146 10.005 11.190 1.00 77.12 194 GLN A N 1
ATOM 1559 C CA . GLN A 1 194 ? -7.768 8.657 10.754 1.00 77.12 194 GLN A CA 1
ATOM 1560 C C . GLN A 1 194 ? -6.258 8.554 10.511 1.00 77.12 194 GLN A C 1
ATOM 1562 O O . GLN A 1 194 ? -5.639 7.561 10.890 1.00 77.12 194 GLN A O 1
ATOM 1567 N N . SER A 1 195 ? -5.654 9.594 9.931 1.00 78.88 195 SER A N 1
ATOM 1568 C CA . SER A 1 195 ? -4.210 9.646 9.676 1.00 78.88 195 SER A CA 1
ATOM 1569 C C . SER A 1 195 ? -3.408 9.704 10.978 1.00 78.88 195 SER A C 1
ATOM 1571 O O . SER A 1 195 ? -2.469 8.933 11.154 1.00 78.88 195 SER A O 1
ATOM 1573 N N . LYS A 1 196 ? -3.821 10.549 11.933 1.00 81.19 196 LYS A N 1
ATOM 1574 C CA . LYS A 1 196 ? -3.232 10.613 13.283 1.00 81.19 196 LYS A CA 1
ATOM 1575 C C . LYS A 1 196 ? -3.383 9.285 14.023 1.00 81.19 196 LYS A C 1
ATOM 1577 O O . LYS A 1 196 ? -2.452 8.854 14.695 1.00 81.19 196 LYS A O 1
ATOM 1582 N N . LEU A 1 197 ? -4.522 8.606 13.865 1.00 80.94 197 LEU A N 1
ATOM 1583 C CA . LEU A 1 197 ? -4.762 7.306 14.491 1.00 80.94 197 LEU A CA 1
ATOM 1584 C C . LEU A 1 197 ? -3.856 6.229 13.897 1.00 80.94 197 LEU A C 1
ATOM 1586 O O . LEU A 1 197 ? -3.269 5.456 14.645 1.00 80.94 197 LEU A O 1
ATOM 1590 N N . ILE A 1 198 ? -3.690 6.204 12.574 1.00 79.38 198 ILE A N 1
ATOM 1591 C CA . ILE A 1 198 ? -2.731 5.311 11.917 1.00 79.38 198 ILE A CA 1
ATOM 1592 C C . ILE A 1 198 ? -1.308 5.627 12.365 1.00 79.38 198 ILE A C 1
ATOM 1594 O O . ILE A 1 198 ? -0.580 4.694 12.677 1.00 79.38 198 ILE A O 1
ATOM 1598 N N . GLN A 1 199 ? -0.917 6.900 12.457 1.00 81.81 199 GLN A N 1
ATOM 1599 C CA . GLN A 1 199 ? 0.409 7.283 12.943 1.00 81.81 199 GLN A CA 1
ATOM 1600 C C . GLN A 1 199 ? 0.638 6.826 14.389 1.00 81.81 199 GLN A C 1
ATOM 1602 O O . GLN A 1 199 ? 1.677 6.259 14.695 1.00 81.81 199 GLN A O 1
ATOM 1607 N N . LEU A 1 200 ? -0.343 6.981 15.278 1.00 80.75 200 LEU A N 1
ATOM 1608 C CA . LEU A 1 200 ? -0.195 6.502 16.649 1.00 80.75 200 LEU A CA 1
ATOM 1609 C C . LEU A 1 200 ? -0.144 4.975 16.717 1.00 80.75 200 LEU A C 1
ATOM 1611 O O . LEU A 1 200 ? 0.666 4.423 17.453 1.00 80.75 200 LEU A O 1
ATOM 1615 N N . LEU A 1 201 ? -0.998 4.287 15.954 1.00 77.44 201 LEU A N 1
ATOM 1616 C CA . LEU A 1 201 ? -0.908 2.840 15.793 1.00 77.44 201 LEU A CA 1
ATOM 1617 C C . LEU A 1 201 ? 0.522 2.485 15.349 1.00 77.44 201 LEU A C 1
ATOM 1619 O O . LEU A 1 201 ? 1.160 1.637 15.950 1.00 77.44 201 LEU A O 1
ATOM 1623 N N . GLN A 1 202 ? 1.084 3.197 14.375 1.00 74.12 202 GLN A N 1
ATOM 1624 C CA . GLN A 1 202 ? 2.463 2.996 13.939 1.00 74.12 202 GLN A CA 1
ATOM 1625 C C . GLN A 1 202 ? 3.498 3.223 15.051 1.00 74.12 202 GLN A C 1
ATOM 1627 O O . GLN A 1 202 ? 4.401 2.395 15.163 1.00 74.12 202 GLN A O 1
ATOM 1632 N N . ASP A 1 203 ? 3.378 4.289 15.840 1.00 75.62 203 ASP A N 1
ATOM 1633 C CA . ASP A 1 203 ? 4.324 4.644 16.905 1.00 75.62 203 ASP A CA 1
ATOM 1634 C C . ASP A 1 203 ? 4.258 3.644 18.068 1.00 75.62 203 ASP A C 1
ATOM 1636 O O . ASP A 1 203 ? 5.290 3.162 18.528 1.00 75.62 203 ASP A O 1
ATOM 1640 N N . LEU A 1 204 ? 3.050 3.232 18.464 1.00 69.69 204 LEU A N 1
ATOM 1641 C CA . LEU A 1 204 ? 2.820 2.197 19.478 1.00 69.69 204 LEU A CA 1
ATOM 1642 C C . LEU A 1 204 ? 3.360 0.818 19.074 1.00 69.69 204 LEU A C 1
ATOM 1644 O O . LEU A 1 204 ? 3.527 -0.045 19.932 1.00 69.69 204 LEU A O 1
ATOM 1648 N N . PHE A 1 205 ? 3.576 0.569 17.777 1.00 64.31 205 PHE A N 1
ATOM 1649 C CA . PHE A 1 205 ? 3.993 -0.744 17.257 1.00 64.31 205 PHE A CA 1
ATOM 1650 C C . PHE A 1 205 ? 5.462 -0.809 16.825 1.00 64.31 205 PHE A C 1
ATOM 1652 O O . PHE A 1 205 ? 5.914 -1.884 16.397 1.00 64.31 205 PHE A O 1
ATOM 1659 N N . ASN A 1 206 ? 6.171 0.323 16.913 1.00 62.94 206 ASN A N 1
ATOM 1660 C CA . ASN A 1 206 ? 7.601 0.448 16.634 1.00 62.94 206 ASN A CA 1
ATOM 1661 C C . ASN A 1 206 ? 8.489 0.128 17.857 1.00 62.94 206 ASN A C 1
ATOM 1663 O O . ASN A 1 206 ? 9.688 -0.067 17.662 1.00 62.94 206 ASN A O 1
ATOM 1667 N N . GLU A 1 207 ? 7.921 0.038 19.066 1.00 50.53 207 GLU A N 1
ATOM 1668 C CA . GLU A 1 207 ? 8.548 -0.626 20.228 1.00 50.53 207 GLU A CA 1
ATOM 1669 C C . GLU A 1 207 ? 8.498 -2.164 20.102 1.00 50.53 207 GLU A C 1
ATOM 1671 O O . GLU A 1 207 ? 9.465 -2.816 20.557 1.00 50.53 207 GLU A O 1
#

Organism: Schizosaccharomyces octosporus (strain yFS286) (NCBI:txid483514)

Radius of gyration: 32.82 Å; chains: 1; bounding box: 64×57×105 Å

Foldseek 3Di:
DDVVVVVVVVVVVPPDDDDDDDDDDDDDDDDDDDDDPPPVVVVVVVVVVVVLVVLQPPPDLVVLVVVVVVLCVVPVPLLVVLVVLVVVVVVVVVVLVVVLVVLVVVLVVVVVVVVVCVVVVVVVVPPDDDDDDDDDDDDDQDPSNVVSVVVSVVSVVVVVVVVVVSVVVSLVSCCVSSRRPSVPPDPDDDDPSNVVVSVVSVVVSVD

pLDDT: mean 71.62, std 17.54, range [34.09, 96.19]